Protein AF-A0A940RBU6-F1 (afdb_monomer_lite)

Sequence (187 aa):
ASYRAVERISTTPANQDFFRDSAKLVVIAISDEDECSNGKCSRDADKSVPQNLVNLVHDRFGNEKVFIFDSIIRATADKACTTAAVASIYEAMANLTGGVIGSVCATDYTSILSSIGTKTAALVKSINLNCQPVDIDGDGKVDFALTNDRGESISSGFSISGTTVSFASSLPEGSYTAQYGCSLLNP

Secondary structure (DSSP, 8-state):
-HHHHHHTTTT-HHHHHH--TTS-EEEEEE-SS-TTSSS--SSSGGGGSHHHHHHHHHHHH-TT--EEEEEEEB-TT--S--SS-B-HHHHHHHHHHT--EEETT-S--HHHHHHHHHHHHHGGGEEE-SS-B--SSSSSS--EEEEETTS-EE-SSEEEETTEEEESSPPPSS-EEEEEPBP----

Structure (mmCIF, N/CA/C/O backbone):
data_AF-A0A940RBU6-F1
#
_entry.id   AF-A0A940RBU6-F1
#
loop_
_atom_site.group_PDB
_atom_site.id
_atom_site.type_symbol
_atom_site.label_atom_id
_atom_site.label_alt_id
_atom_site.label_comp_id
_atom_site.label_asym_id
_atom_site.label_entity_id
_atom_site.label_seq_id
_atom_site.pdbx_PDB_ins_code
_atom_site.Cartn_x
_atom_site.Cartn_y
_atom_site.Cartn_z
_atom_site.occupancy
_atom_site.B_iso_or_equiv
_atom_site.auth_seq_id
_atom_site.auth_comp_id
_atom_site.auth_asym_id
_atom_site.auth_atom_id
_atom_site.pdbx_PDB_model_num
ATOM 1 N N . ALA A 1 1 ? 12.759 6.287 -2.011 1.00 80.88 1 ALA A N 1
ATOM 2 C CA . ALA A 1 1 ? 12.229 7.660 -2.145 1.00 80.88 1 ALA A CA 1
ATOM 3 C C . ALA A 1 1 ? 11.164 7.996 -1.090 1.00 80.88 1 ALA A C 1
ATOM 5 O O . ALA A 1 1 ? 11.387 8.916 -0.305 1.00 80.88 1 ALA A O 1
ATOM 6 N N . SER A 1 2 ? 10.045 7.264 -1.010 1.00 91.31 2 SER A N 1
ATOM 7 C CA . SER A 1 2 ? 8.895 7.606 -0.143 1.00 91.31 2 SER A CA 1
ATOM 8 C C . SER A 1 2 ? 9.237 7.712 1.346 1.00 91.31 2 SER A C 1
ATOM 10 O O . SER A 1 2 ? 8.847 8.681 1.993 1.00 91.31 2 SER A O 1
ATOM 12 N N . TYR A 1 3 ? 10.060 6.796 1.870 1.00 93.44 3 TYR A N 1
ATOM 13 C CA . TYR A 1 3 ? 10.561 6.868 3.249 1.00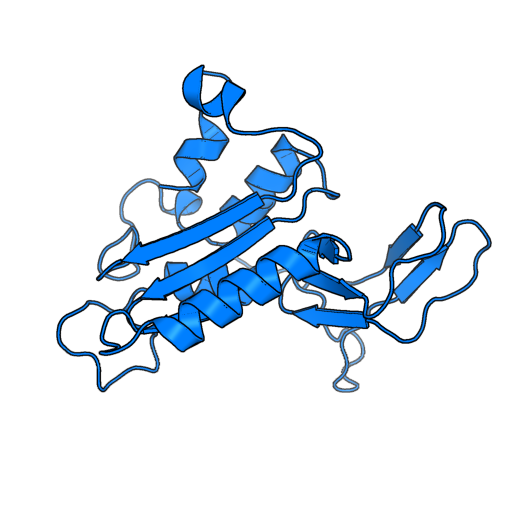 93.44 3 TYR A CA 1
ATOM 14 C C . TYR A 1 3 ? 11.247 8.202 3.545 1.00 93.44 3 TYR A C 1
ATOM 16 O O . TYR A 1 3 ? 10.945 8.867 4.530 1.00 93.44 3 TYR A O 1
ATOM 24 N N . ARG A 1 4 ? 12.145 8.641 2.656 1.00 91.62 4 ARG A N 1
ATOM 25 C CA . ARG A 1 4 ? 12.878 9.903 2.819 1.00 91.62 4 ARG A CA 1
ATOM 26 C C . ARG A 1 4 ? 11.959 11.118 2.732 1.00 91.62 4 ARG A C 1
ATOM 28 O O . ARG A 1 4 ? 12.22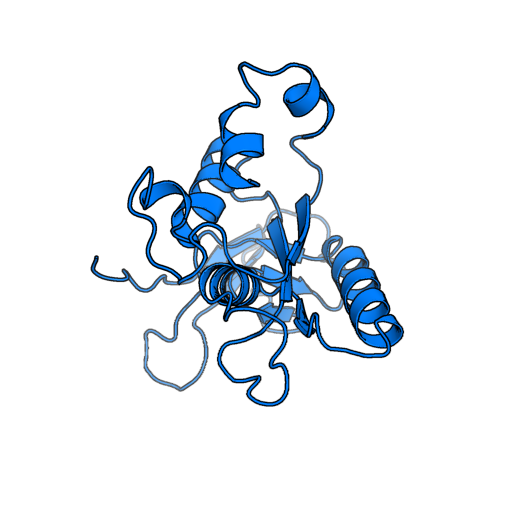7 12.110 3.403 1.00 91.62 4 ARG A O 1
ATOM 35 N N . ALA A 1 5 ? 10.899 11.053 1.927 1.00 92.75 5 ALA A N 1
ATOM 36 C CA . ALA A 1 5 ? 9.916 12.127 1.851 1.00 92.75 5 ALA A CA 1
ATOM 37 C C . ALA A 1 5 ? 9.200 12.318 3.200 1.00 92.75 5 ALA A C 1
ATOM 39 O O . ALA A 1 5 ? 9.136 13.443 3.695 1.00 92.75 5 ALA A O 1
ATOM 40 N N . VAL A 1 6 ? 8.757 11.223 3.829 1.00 93.94 6 VAL A N 1
ATOM 41 C CA . VAL A 1 6 ? 8.087 11.255 5.142 1.00 93.94 6 VAL A CA 1
ATOM 42 C C . VAL A 1 6 ? 9.063 11.599 6.276 1.00 93.94 6 VAL A C 1
ATOM 44 O O . VAL A 1 6 ? 8.768 12.444 7.117 1.00 93.94 6 VAL A O 1
ATOM 47 N N . GLU A 1 7 ? 10.266 11.022 6.270 1.00 94.38 7 GLU A N 1
ATOM 48 C CA . GLU A 1 7 ? 11.314 11.284 7.273 1.00 94.38 7 GLU A CA 1
ATOM 49 C C . GLU A 1 7 ? 11.667 12.778 7.356 1.00 94.38 7 GLU A C 1
ATOM 51 O O . GLU A 1 7 ? 11.912 13.320 8.432 1.00 94.38 7 GLU A O 1
ATOM 56 N N . ARG A 1 8 ? 11.690 13.465 6.210 1.00 93.94 8 ARG A N 1
ATOM 57 C CA . ARG A 1 8 ? 12.188 14.842 6.104 1.00 93.94 8 ARG A CA 1
ATOM 58 C C . ARG A 1 8 ? 11.115 15.914 6.255 1.00 93.94 8 ARG A C 1
ATOM 60 O O . ARG A 1 8 ? 11.415 17.083 6.036 1.00 93.94 8 ARG A O 1
ATOM 67 N N . ILE A 1 9 ? 9.895 15.567 6.661 1.00 91.75 9 ILE A N 1
ATOM 68 C CA . ILE A 1 9 ? 8.805 16.543 6.842 1.00 91.75 9 ILE A CA 1
ATOM 69 C C . ILE A 1 9 ? 9.203 17.673 7.798 1.00 91.75 9 ILE A C 1
ATOM 71 O O . ILE A 1 9 ? 8.900 18.829 7.537 1.00 91.75 9 ILE A O 1
ATOM 75 N N . SER A 1 10 ? 9.917 17.366 8.885 1.00 87.38 10 SER A N 1
ATOM 76 C CA . SER A 1 10 ? 10.343 18.371 9.871 1.00 87.38 10 SER A CA 1
ATOM 77 C C . SER A 1 10 ? 11.463 19.297 9.388 1.00 87.38 10 SER A C 1
ATOM 79 O O . SER A 1 10 ? 11.709 20.322 10.014 1.00 87.38 10 SER A O 1
ATOM 81 N N . THR A 1 11 ? 12.163 18.936 8.310 1.00 92.62 11 THR A N 1
ATOM 82 C CA . THR A 1 11 ? 13.360 19.650 7.832 1.00 92.62 11 THR A CA 1
ATOM 83 C C . THR A 1 11 ? 13.225 20.178 6.406 1.00 92.62 11 THR A C 1
ATOM 85 O O . THR A 1 11 ? 14.076 20.942 5.959 1.00 92.62 11 THR A O 1
ATOM 88 N N . THR A 1 12 ? 12.169 19.797 5.684 1.00 93.81 12 THR A N 1
ATOM 89 C CA . THR A 1 12 ? 11.918 20.188 4.292 1.00 93.81 12 THR A CA 1
ATOM 90 C C . THR A 1 12 ? 10.536 20.838 4.179 1.00 93.81 12 THR A C 1
ATOM 92 O O . THR A 1 12 ? 9.541 20.110 4.169 1.00 93.81 12 THR A O 1
ATOM 95 N N . PRO A 1 13 ? 10.448 22.176 4.037 1.00 91.94 13 PRO A N 1
ATOM 96 C CA . PRO A 1 13 ? 9.169 22.893 3.964 1.00 91.94 13 PRO A CA 1
ATOM 97 C C . PRO A 1 13 ? 8.215 22.354 2.889 1.00 91.94 13 PRO A C 1
ATOM 99 O O . PRO A 1 13 ? 7.044 22.131 3.158 1.00 91.94 13 PRO A O 1
ATOM 102 N N . ALA A 1 14 ? 8.730 22.008 1.703 1.00 91.19 14 ALA A N 1
ATOM 103 C CA . ALA A 1 14 ? 7.911 21.432 0.633 1.00 91.19 14 ALA A CA 1
ATOM 104 C C . ALA A 1 14 ? 7.234 20.104 1.028 1.00 91.19 14 ALA A C 1
ATOM 106 O O . ALA A 1 14 ? 6.118 19.827 0.596 1.00 91.19 14 ALA A O 1
ATOM 107 N N . ASN A 1 15 ? 7.883 19.288 1.867 1.00 91.69 15 ASN A N 1
ATOM 108 C CA . ASN A 1 15 ? 7.269 18.062 2.374 1.00 91.69 15 ASN A CA 1
ATOM 109 C C . ASN A 1 15 ? 6.215 18.407 3.432 1.00 91.69 15 ASN A C 1
ATOM 111 O O . ASN A 1 15 ? 5.131 17.836 3.414 1.00 91.69 15 ASN A O 1
ATOM 115 N N . GLN A 1 16 ? 6.505 19.360 4.322 1.00 88.69 16 GLN A N 1
ATOM 116 C CA . GLN A 1 16 ? 5.544 19.837 5.318 1.00 88.69 16 GLN A CA 1
ATOM 117 C C . GLN A 1 16 ? 4.234 20.317 4.687 1.00 88.69 16 GLN A C 1
ATOM 119 O O . GLN A 1 16 ? 3.168 19.940 5.162 1.00 88.69 16 GLN A O 1
ATOM 124 N N . ASP A 1 17 ? 4.315 21.070 3.594 1.00 89.81 17 ASP A N 1
ATOM 125 C CA . ASP A 1 17 ? 3.134 21.603 2.910 1.00 89.81 17 ASP A CA 1
ATOM 126 C C . ASP A 1 17 ? 2.357 20.525 2.132 1.00 89.81 17 ASP A C 1
ATOM 128 O O . ASP A 1 17 ? 1.153 20.655 1.902 1.00 89.81 17 ASP A O 1
ATOM 132 N N . PHE A 1 18 ? 3.029 19.440 1.733 1.00 91.81 18 PHE A N 1
ATOM 133 C CA . PHE A 1 18 ? 2.415 18.328 1.008 1.00 91.81 18 PHE A CA 1
ATOM 134 C C . PHE A 1 18 ? 1.621 17.391 1.929 1.00 91.81 18 PHE A C 1
ATOM 136 O O . PHE A 1 18 ? 0.497 16.993 1.608 1.00 91.81 18 PHE A O 1
ATOM 143 N N . PHE A 1 19 ? 2.192 17.012 3.076 1.00 92.81 19 PHE A N 1
ATOM 144 C CA . PHE A 1 19 ? 1.569 16.039 3.970 1.00 92.81 19 PHE A CA 1
ATOM 145 C C . PHE A 1 19 ? 0.612 16.710 4.962 1.00 92.81 19 PHE A C 1
ATOM 147 O O . PHE A 1 19 ? 1.016 17.490 5.815 1.00 92.81 19 PHE A O 1
ATOM 154 N N . ARG A 1 20 ? -0.669 16.337 4.902 1.00 89.81 20 ARG A N 1
ATOM 155 C CA . ARG A 1 20 ? -1.715 16.823 5.819 1.00 89.81 20 ARG A CA 1
ATOM 156 C C . ARG A 1 20 ? -2.135 15.729 6.780 1.00 89.81 20 ARG A C 1
ATOM 158 O O . ARG A 1 20 ? -2.501 14.671 6.286 1.00 89.81 20 ARG A O 1
ATOM 165 N N . ASP A 1 21 ? -2.194 15.978 8.085 1.00 86.19 21 ASP A N 1
ATOM 166 C CA . ASP A 1 21 ? -2.444 14.945 9.110 1.00 86.19 21 ASP A CA 1
ATOM 167 C C . ASP A 1 21 ? -3.700 14.099 8.849 1.00 86.19 21 ASP A C 1
ATOM 169 O O . ASP A 1 21 ? -3.606 12.877 8.761 1.00 86.19 21 ASP A O 1
ATOM 173 N N . SER A 1 22 ? -4.844 14.725 8.562 1.00 83.50 22 SER A N 1
ATOM 174 C CA . SER A 1 22 ? -6.127 14.029 8.357 1.00 83.50 22 SER A CA 1
ATOM 175 C C . SER A 1 22 ? -6.385 13.506 6.935 1.00 83.50 22 SER A C 1
ATOM 177 O O . SER A 1 22 ? -7.412 12.873 6.684 1.00 83.50 22 SER A O 1
ATOM 179 N N . ALA A 1 23 ? -5.483 13.747 5.976 1.00 90.69 23 ALA A N 1
ATOM 180 C CA . ALA A 1 23 ? -5.645 13.231 4.614 1.00 90.69 23 ALA A CA 1
ATOM 181 C C . ALA A 1 23 ? -5.355 11.724 4.543 1.00 90.69 23 ALA A C 1
ATOM 183 O O . ALA A 1 23 ? -4.583 11.202 5.340 1.00 90.69 23 ALA A O 1
ATOM 184 N N . LYS A 1 24 ? -5.897 11.015 3.555 1.00 92.56 24 LYS A N 1
ATOM 185 C CA . LYS A 1 24 ? -5.374 9.684 3.212 1.00 92.56 24 LYS A CA 1
ATOM 186 C C . LYS A 1 24 ? -4.149 9.857 2.304 1.00 92.56 24 LYS A C 1
ATOM 188 O O . LYS A 1 24 ? -4.121 10.789 1.501 1.00 92.56 24 LYS A O 1
ATOM 193 N N . LEU A 1 25 ? -3.130 9.016 2.464 1.00 94.62 25 LEU A N 1
ATOM 194 C CA . LEU A 1 25 ? -1.902 9.057 1.671 1.00 94.62 25 LEU A CA 1
ATOM 195 C C . LEU A 1 25 ? -1.891 7.888 0.685 1.00 94.62 25 LEU A C 1
ATOM 197 O O . LEU A 1 25 ? -1.940 6.731 1.090 1.00 94.62 25 LEU A O 1
ATOM 201 N N . VAL A 1 26 ? -1.782 8.205 -0.601 1.00 95.44 26 VAL A N 1
ATOM 202 C CA . VAL A 1 26 ? -1.569 7.219 -1.662 1.00 95.44 26 VAL A CA 1
ATOM 203 C C . VAL A 1 26 ? -0.243 7.527 -2.328 1.00 95.44 26 VAL A C 1
ATOM 205 O O . VAL A 1 26 ? 0.013 8.669 -2.714 1.00 95.44 26 VAL A O 1
ATOM 208 N N . VAL A 1 27 ? 0.605 6.514 -2.440 1.00 95.94 27 VAL A N 1
ATOM 209 C CA . VAL A 1 27 ? 1.860 6.576 -3.183 1.00 95.94 27 VAL A CA 1
ATOM 210 C C . VAL A 1 27 ? 1.742 5.641 -4.369 1.00 95.94 27 VAL A C 1
ATOM 212 O O . VAL A 1 27 ? 1.410 4.479 -4.190 1.00 95.94 27 VAL A O 1
ATOM 215 N N . ILE A 1 28 ? 2.051 6.140 -5.562 1.00 96.25 28 ILE A N 1
ATOM 216 C CA . ILE A 1 28 ? 2.144 5.329 -6.774 1.00 96.25 28 ILE A CA 1
ATOM 217 C C . ILE A 1 28 ? 3.613 5.316 -7.183 1.00 96.25 28 ILE A C 1
ATOM 219 O O . ILE A 1 28 ? 4.159 6.355 -7.557 1.00 96.25 28 ILE A O 1
ATOM 223 N N . ALA A 1 29 ? 4.258 4.157 -7.094 1.00 95.69 29 ALA A N 1
ATOM 224 C CA . ALA A 1 29 ? 5.609 3.966 -7.603 1.00 95.69 29 ALA A CA 1
ATOM 225 C C . ALA A 1 29 ? 5.550 3.376 -9.010 1.00 95.69 29 ALA A C 1
ATOM 227 O O . ALA A 1 29 ? 4.990 2.302 -9.210 1.00 95.69 29 ALA A O 1
ATOM 228 N N . ILE A 1 30 ? 6.148 4.064 -9.978 1.00 95.50 30 ILE A N 1
ATOM 229 C CA . ILE A 1 30 ? 6.337 3.559 -11.339 1.00 95.50 30 ILE A CA 1
ATOM 230 C C . ILE A 1 30 ? 7.838 3.439 -11.541 1.00 95.50 30 ILE A C 1
ATOM 232 O O . ILE A 1 30 ? 8.536 4.448 -11.448 1.00 95.50 30 ILE A O 1
ATOM 236 N N . SER A 1 31 ? 8.332 2.223 -11.746 1.00 94.69 31 SER A N 1
ATOM 237 C CA . SER A 1 31 ? 9.773 1.983 -11.790 1.00 94.69 31 SER A CA 1
ATOM 238 C C . SER A 1 31 ? 10.116 0.725 -12.577 1.00 94.69 31 SER A C 1
ATOM 240 O O . SER A 1 31 ? 9.389 -0.269 -12.538 1.00 94.69 31 SER A O 1
ATOM 242 N N . ASP A 1 32 ? 11.245 0.760 -13.271 1.00 93.00 32 ASP A N 1
ATOM 243 C CA . ASP A 1 32 ? 11.870 -0.386 -13.927 1.00 93.00 32 ASP A CA 1
ATOM 244 C C . ASP A 1 32 ? 12.809 -1.174 -12.993 1.00 93.00 32 ASP A C 1
ATOM 246 O O . ASP A 1 32 ? 13.330 -2.214 -13.390 1.00 93.00 32 ASP A O 1
ATOM 250 N N . GLU A 1 33 ? 12.977 -0.735 -11.743 1.00 91.50 33 GLU A N 1
ATOM 251 C CA . GLU A 1 33 ? 13.711 -1.432 -10.678 1.00 91.50 33 GLU A CA 1
ATOM 252 C C . GLU A 1 33 ? 13.184 -1.077 -9.268 1.00 91.50 33 GLU A C 1
ATOM 254 O O . GLU A 1 33 ? 12.318 -0.212 -9.125 1.00 91.50 33 GLU A O 1
ATOM 259 N N . ASP A 1 34 ? 13.653 -1.745 -8.205 1.00 88.12 34 ASP A N 1
ATOM 260 C CA . ASP A 1 34 ? 13.395 -1.292 -6.824 1.00 88.12 34 ASP A CA 1
ATOM 261 C C . ASP A 1 34 ? 14.468 -0.320 -6.306 1.00 88.12 34 ASP A C 1
ATOM 263 O O . ASP A 1 34 ? 15.473 -0.072 -6.964 1.00 88.12 34 ASP A O 1
ATOM 267 N N . GLU A 1 35 ? 14.279 0.212 -5.090 1.00 84.00 35 GLU A N 1
ATOM 268 C CA . GLU A 1 35 ? 15.226 1.127 -4.415 1.00 84.00 35 GLU A CA 1
ATOM 269 C C . GLU A 1 35 ? 16.656 0.576 -4.292 1.00 84.00 35 GLU A C 1
ATOM 271 O O . GLU A 1 35 ? 17.585 1.330 -3.999 1.00 84.00 35 GLU A O 1
ATOM 276 N N . CYS A 1 36 ? 16.834 -0.733 -4.474 1.00 84.38 36 CYS A N 1
ATOM 277 C CA . CYS A 1 36 ? 18.111 -1.410 -4.349 1.00 84.38 36 CYS A CA 1
ATOM 278 C C . CYS A 1 36 ? 18.613 -1.985 -5.683 1.00 84.38 36 CYS A C 1
ATOM 280 O O . CYS A 1 36 ? 19.621 -2.694 -5.671 1.00 84.38 36 CYS A O 1
ATOM 282 N N . SER A 1 37 ? 17.907 -1.765 -6.799 1.00 77.69 37 SER A N 1
ATOM 283 C CA . SER A 1 37 ? 18.105 -2.384 -8.124 1.00 77.69 37 SER A CA 1
ATOM 284 C C . SER A 1 37 ? 17.983 -3.918 -8.189 1.00 77.69 37 SER A C 1
ATOM 286 O O . SER A 1 37 ? 17.760 -4.495 -9.253 1.00 77.69 37 SER A O 1
ATOM 288 N N . ASN A 1 38 ? 18.177 -4.615 -7.071 1.00 69.62 38 ASN A N 1
ATOM 289 C CA . ASN A 1 38 ? 18.241 -6.071 -6.968 1.00 69.62 38 ASN A CA 1
ATOM 290 C C . ASN A 1 38 ? 17.612 -6.607 -5.666 1.00 69.62 38 ASN A C 1
ATOM 292 O O . ASN A 1 38 ? 17.900 -7.743 -5.271 1.00 69.62 38 ASN A O 1
ATOM 296 N N . GLY A 1 39 ? 16.837 -5.781 -4.956 1.00 71.81 39 GLY A N 1
ATOM 297 C CA . GLY A 1 39 ? 16.265 -6.113 -3.650 1.00 71.81 39 GLY A CA 1
ATOM 298 C C . GLY A 1 39 ? 17.263 -6.190 -2.485 1.00 71.81 39 GLY A C 1
ATOM 299 O O . GLY A 1 39 ? 16.880 -6.591 -1.388 1.00 71.81 39 GLY A O 1
ATOM 300 N N . LYS A 1 40 ? 18.543 -5.835 -2.680 1.00 77.62 40 LYS A N 1
ATOM 301 C CA . LYS A 1 40 ? 19.594 -5.866 -1.646 1.00 77.62 40 LYS A CA 1
ATOM 302 C C . LYS A 1 40 ? 20.214 -4.488 -1.442 1.00 77.62 40 LYS A C 1
ATOM 304 O O . LYS A 1 40 ? 21.243 -4.152 -2.028 1.00 77.62 40 LYS A O 1
ATOM 309 N N . CYS A 1 41 ? 19.618 -3.693 -0.562 1.00 80.94 41 CYS A N 1
ATOM 310 C CA . CYS A 1 41 ? 20.170 -2.387 -0.224 1.00 80.94 41 CYS A CA 1
ATOM 311 C C . CYS A 1 41 ? 21.407 -2.535 0.663 1.00 80.94 41 CYS A C 1
ATOM 313 O O . CYS A 1 41 ? 21.339 -3.063 1.769 1.00 80.94 41 CYS A O 1
ATOM 315 N N . SER A 1 42 ? 22.549 -2.041 0.184 1.00 77.81 42 SER A N 1
ATOM 316 C CA . SER A 1 42 ? 23.808 -2.010 0.942 1.00 77.81 42 SER A CA 1
ATOM 317 C C . SER A 1 42 ? 23.907 -0.814 1.893 1.00 77.81 42 SER A C 1
ATOM 319 O O . SER A 1 42 ? 24.711 -0.824 2.823 1.00 77.81 42 SER A O 1
ATOM 321 N N . ARG A 1 43 ? 23.086 0.217 1.678 1.00 77.62 43 ARG A N 1
ATOM 322 C CA . ARG A 1 43 ? 23.051 1.451 2.462 1.00 77.62 43 ARG A CA 1
ATOM 323 C C . ARG A 1 43 ? 21.621 1.743 2.890 1.00 77.62 43 ARG A C 1
ATOM 325 O O . ARG A 1 43 ? 20.720 1.634 2.066 1.00 77.62 43 ARG A O 1
ATOM 332 N N . ASP A 1 44 ? 21.442 2.142 4.152 1.00 80.88 44 ASP A N 1
ATOM 333 C CA . ASP A 1 44 ? 20.128 2.477 4.724 1.00 80.88 44 ASP A CA 1
ATOM 334 C C . ASP A 1 44 ? 19.079 1.372 4.453 1.00 80.88 44 ASP A C 1
ATOM 336 O O . ASP A 1 44 ? 17.949 1.644 4.040 1.00 80.88 44 ASP A O 1
ATOM 340 N N . ALA A 1 45 ? 19.488 0.105 4.611 1.00 83.62 45 ALA A N 1
ATOM 341 C CA . ALA A 1 45 ? 18.666 -1.063 4.290 1.00 83.62 45 ALA A CA 1
ATOM 342 C C . ALA A 1 45 ? 17.344 -1.074 5.071 1.00 83.62 45 ALA A C 1
ATOM 344 O O . ALA A 1 45 ? 16.312 -1.475 4.541 1.00 83.62 45 ALA A O 1
ATOM 345 N N . ASP A 1 46 ? 17.367 -0.541 6.293 1.00 87.06 46 ASP A N 1
ATOM 346 C CA . ASP A 1 46 ? 16.208 -0.304 7.147 1.00 87.06 46 ASP A CA 1
ATOM 347 C C . ASP A 1 46 ? 15.123 0.534 6.454 1.00 87.06 46 ASP A C 1
ATOM 349 O O . ASP A 1 46 ? 13.939 0.256 6.617 1.00 87.06 46 ASP A O 1
ATOM 353 N N . LYS A 1 47 ? 15.497 1.504 5.617 1.00 88.31 47 LYS A N 1
ATOM 354 C CA . LYS A 1 47 ? 14.551 2.398 4.917 1.00 88.31 47 LYS A CA 1
ATOM 355 C C . LYS A 1 47 ? 13.902 1.756 3.698 1.00 88.31 47 LYS A C 1
ATOM 357 O O . LYS A 1 47 ? 12.991 2.338 3.112 1.00 88.31 47 LYS A O 1
ATOM 362 N N . SER A 1 48 ? 14.392 0.579 3.322 1.00 86.94 48 SER A N 1
ATOM 363 C CA . SER A 1 48 ? 13.889 -0.230 2.212 1.00 86.94 48 SER A CA 1
ATOM 364 C C . SER A 1 48 ? 13.102 -1.447 2.705 1.00 86.94 48 SER A C 1
ATOM 366 O O . SER A 1 48 ? 12.606 -2.225 1.897 1.00 86.94 48 SER A O 1
ATOM 368 N N . VAL A 1 49 ? 12.952 -1.605 4.027 1.00 90.81 49 VAL A N 1
ATOM 369 C CA . VAL A 1 49 ? 12.059 -2.597 4.633 1.00 90.81 49 VAL A CA 1
ATOM 370 C C . VAL A 1 49 ? 10.625 -2.063 4.593 1.00 90.81 49 VAL A C 1
ATOM 372 O O . VAL A 1 49 ? 10.364 -1.007 5.176 1.00 90.81 49 VAL A O 1
ATOM 375 N N . PRO A 1 50 ? 9.672 -2.788 3.979 1.00 92.31 50 PRO A N 1
ATOM 376 C CA . PRO A 1 50 ? 8.316 -2.287 3.819 1.00 92.31 50 PRO A CA 1
ATOM 377 C C . PRO A 1 50 ? 7.611 -1.864 5.109 1.00 92.31 50 PRO A C 1
ATOM 379 O O . PRO A 1 50 ? 7.020 -0.786 5.190 1.00 92.31 50 PRO A O 1
ATOM 382 N N . GLN A 1 51 ? 7.743 -2.685 6.152 1.00 92.19 51 GLN A N 1
ATOM 383 C CA . GLN A 1 51 ? 7.132 -2.417 7.450 1.00 92.19 51 GLN A CA 1
ATOM 384 C C . GLN A 1 51 ? 7.658 -1.123 8.082 1.00 92.19 51 GLN A C 1
ATOM 386 O O . GLN A 1 51 ? 6.894 -0.395 8.706 1.00 92.19 51 GLN A O 1
ATOM 391 N N . ASN A 1 52 ? 8.933 -0.783 7.877 1.00 94.19 52 ASN A N 1
ATOM 392 C CA . ASN A 1 52 ? 9.508 0.430 8.455 1.00 94.19 52 ASN A CA 1
ATOM 393 C C . ASN A 1 52 ? 8.900 1.696 7.845 1.00 94.19 52 ASN A C 1
ATOM 395 O O . ASN A 1 52 ? 8.767 2.698 8.543 1.00 94.19 52 ASN A O 1
ATOM 399 N N . LEU A 1 53 ? 8.485 1.663 6.573 1.00 94.06 53 LEU A N 1
ATOM 400 C CA . LEU A 1 53 ? 7.754 2.780 5.975 1.00 94.06 53 LEU A CA 1
ATOM 401 C C . LEU A 1 53 ? 6.345 2.916 6.563 1.00 94.06 53 LEU A C 1
ATOM 403 O O . LEU A 1 53 ? 5.925 4.032 6.859 1.00 94.06 53 LEU A O 1
ATOM 407 N N . VAL A 1 54 ? 5.630 1.803 6.750 1.00 93.75 54 VAL A N 1
ATOM 408 C CA . VAL A 1 54 ? 4.302 1.808 7.389 1.00 93.75 54 VAL A CA 1
ATOM 409 C C . VAL A 1 54 ? 4.400 2.362 8.812 1.00 93.75 54 VAL A C 1
ATOM 411 O O . VAL A 1 54 ? 3.704 3.323 9.135 1.00 93.75 54 VAL A O 1
ATOM 414 N N . ASN A 1 55 ? 5.347 1.852 9.605 1.00 93.62 55 ASN A N 1
ATOM 415 C CA . ASN A 1 55 ? 5.605 2.326 10.965 1.00 93.62 55 ASN A CA 1
ATOM 416 C C . ASN A 1 55 ? 5.932 3.823 10.984 1.00 93.62 55 ASN A C 1
ATOM 418 O O . ASN A 1 55 ? 5.325 4.566 11.742 1.00 93.62 55 ASN A O 1
ATOM 422 N N . LEU A 1 56 ? 6.822 4.293 10.100 1.00 94.81 56 LEU A N 1
ATOM 423 C CA . LEU A 1 56 ? 7.172 5.713 10.015 1.00 94.81 56 LEU A CA 1
ATOM 424 C C . LEU A 1 56 ? 5.949 6.598 9.726 1.00 94.81 56 LEU A C 1
ATOM 426 O O . LEU A 1 56 ? 5.840 7.701 10.262 1.00 94.81 56 LEU A O 1
ATOM 430 N N . VAL A 1 57 ? 5.035 6.146 8.864 1.00 94.31 57 VAL A N 1
ATOM 431 C CA . VAL A 1 57 ? 3.797 6.876 8.563 1.00 94.31 57 VAL A CA 1
ATOM 432 C C . VAL A 1 57 ? 2.883 6.923 9.790 1.00 94.31 57 VAL A C 1
ATOM 434 O O . VAL A 1 57 ? 2.361 7.993 10.103 1.00 94.31 57 VAL A O 1
ATOM 437 N N . HIS A 1 58 ? 2.719 5.816 10.516 1.00 91.50 58 HIS A N 1
ATOM 438 C CA . HIS A 1 58 ? 1.913 5.786 11.743 1.00 91.50 58 HIS A CA 1
ATOM 439 C C . HIS A 1 58 ? 2.530 6.609 12.872 1.00 91.50 58 HIS A C 1
ATOM 441 O O . HIS A 1 58 ? 1.830 7.413 13.480 1.00 91.50 58 HIS A O 1
ATOM 447 N N . ASP A 1 59 ? 3.839 6.509 13.089 1.00 92.69 59 ASP A N 1
ATOM 448 C CA . ASP A 1 59 ? 4.565 7.318 14.073 1.00 92.69 59 ASP A CA 1
ATOM 449 C C . ASP A 1 59 ? 4.416 8.815 13.780 1.00 92.69 59 ASP A C 1
ATOM 451 O O . ASP A 1 59 ? 4.358 9.644 14.690 1.00 92.69 59 ASP A O 1
ATOM 455 N N . ARG A 1 60 ? 4.346 9.179 12.493 1.00 92.12 60 ARG A N 1
ATOM 456 C CA . ARG A 1 60 ? 4.254 10.575 12.069 1.00 92.12 60 ARG A CA 1
ATOM 457 C C . ARG A 1 60 ? 2.840 11.142 12.130 1.00 92.12 60 ARG A C 1
ATOM 459 O O . ARG A 1 60 ? 2.692 12.312 12.475 1.00 92.12 60 ARG A O 1
ATOM 466 N N . PHE A 1 61 ? 1.837 10.365 11.734 1.00 92.19 61 PHE A N 1
ATOM 467 C CA . PHE A 1 61 ? 0.478 10.865 11.490 1.00 92.19 61 PHE A CA 1
ATOM 468 C C . PHE A 1 61 ? -0.600 10.194 12.350 1.00 92.19 61 PHE A C 1
ATOM 470 O O . PHE A 1 61 ? -1.776 10.527 12.220 1.00 92.19 61 PHE A O 1
ATOM 477 N N . GLY A 1 62 ? -0.218 9.257 13.215 1.00 90.06 62 GLY A N 1
ATOM 478 C CA . GLY A 1 62 ? -1.122 8.413 13.986 1.00 90.06 62 GLY A CA 1
ATOM 479 C C . GLY A 1 62 ? -1.619 7.187 13.212 1.00 90.06 62 GLY A C 1
ATOM 480 O O . GLY A 1 62 ? -1.580 7.123 11.981 1.00 90.06 62 GLY A O 1
ATOM 481 N N . ASN A 1 63 ? -2.146 6.214 13.958 1.00 84.25 63 ASN A N 1
ATOM 482 C CA . ASN A 1 63 ? -2.617 4.923 13.431 1.00 84.25 63 ASN A CA 1
ATOM 483 C C . ASN A 1 63 ? -3.850 5.049 12.512 1.00 84.25 63 ASN A C 1
ATOM 485 O O . ASN A 1 63 ? -4.155 4.152 11.735 1.00 84.25 63 ASN A O 1
ATOM 489 N N . GLU A 1 64 ? -4.567 6.173 12.568 1.00 83.44 64 GLU A N 1
ATOM 490 C CA . GLU A 1 64 ? -5.761 6.425 11.746 1.00 83.44 64 GLU A CA 1
ATOM 491 C C . GLU A 1 64 ? -5.423 6.851 10.304 1.00 83.44 64 GLU A C 1
ATOM 493 O O . GLU A 1 64 ? -6.297 6.926 9.422 1.00 83.44 64 GLU A O 1
ATOM 498 N N . LYS A 1 65 ? -4.140 7.139 10.045 1.00 91.19 65 LYS A N 1
ATOM 499 C CA . LYS A 1 65 ? -3.640 7.522 8.732 1.00 91.19 65 LYS A CA 1
ATOM 500 C C . LYS A 1 65 ? -3.750 6.348 7.764 1.00 91.19 65 LYS A C 1
ATOM 502 O O . LYS A 1 65 ? -2.991 5.389 7.840 1.00 91.19 65 LYS A O 1
ATOM 507 N N . VAL A 1 66 ? -4.663 6.443 6.796 1.00 92.88 66 VAL A N 1
ATOM 508 C CA . VAL A 1 66 ? -4.717 5.455 5.707 1.00 92.88 66 VAL A CA 1
ATOM 509 C C . VAL A 1 66 ? -3.573 5.705 4.751 1.00 92.88 66 VAL A C 1
ATOM 511 O O . VAL A 1 66 ? -3.456 6.804 4.204 1.00 92.88 66 VAL A O 1
ATOM 514 N N . PHE A 1 67 ? -2.760 4.670 4.568 1.00 95.06 67 PHE A N 1
ATOM 515 C CA . PHE A 1 67 ? -1.612 4.666 3.686 1.00 95.06 67 PHE A CA 1
ATOM 516 C C . PHE A 1 67 ? -1.687 3.484 2.727 1.00 95.06 67 PHE A C 1
ATOM 518 O O . PHE A 1 67 ? -1.717 2.333 3.158 1.00 95.06 67 PHE A O 1
ATOM 525 N N . ILE A 1 68 ? -1.711 3.794 1.432 1.00 95.81 68 ILE A N 1
ATOM 526 C CA . ILE A 1 68 ? -1.667 2.822 0.340 1.00 95.81 68 ILE A CA 1
ATOM 527 C C . ILE A 1 68 ? -0.432 3.074 -0.508 1.00 95.81 68 ILE A C 1
ATOM 529 O O . ILE A 1 68 ? -0.097 4.222 -0.817 1.00 95.81 68 ILE A O 1
ATOM 533 N N . PHE A 1 69 ? 0.211 1.987 -0.911 1.00 97.25 69 PHE A N 1
ATOM 534 C CA . PHE A 1 69 ? 1.301 1.996 -1.864 1.00 97.25 69 PHE A CA 1
ATOM 535 C C . PHE A 1 69 ? 0.906 1.170 -3.089 1.00 97.25 69 PHE A C 1
ATOM 537 O O . PHE A 1 69 ? 0.868 -0.052 -3.034 1.00 97.25 69 PHE A O 1
ATOM 544 N N . ASP A 1 70 ? 0.616 1.824 -4.202 1.00 97.69 70 ASP A N 1
ATOM 545 C CA . ASP A 1 70 ? 0.450 1.173 -5.496 1.00 97.69 70 ASP A CA 1
ATOM 546 C C . ASP A 1 70 ? 1.808 1.085 -6.206 1.00 97.69 70 ASP A C 1
ATOM 548 O O . ASP A 1 70 ? 2.652 1.978 -6.086 1.00 97.69 70 ASP A O 1
ATOM 552 N N . SER A 1 71 ? 2.030 0.018 -6.969 1.00 97.19 71 SER A N 1
ATOM 553 C CA . SER A 1 71 ? 3.257 -0.178 -7.737 1.00 97.19 71 SER A CA 1
ATOM 554 C C . SER A 1 71 ? 2.963 -0.568 -9.183 1.00 97.19 71 SER A C 1
ATOM 556 O O . SER A 1 71 ? 2.088 -1.375 -9.472 1.00 97.19 71 SER A O 1
ATOM 558 N N . ILE A 1 72 ? 3.703 0.025 -10.115 1.00 97.44 72 ILE A N 1
ATOM 559 C CA . ILE A 1 72 ? 3.751 -0.333 -11.530 1.00 97.44 72 ILE A CA 1
ATOM 560 C C . ILE A 1 72 ? 5.206 -0.674 -11.825 1.00 97.44 72 ILE A C 1
ATOM 562 O O . ILE A 1 72 ? 6.049 0.208 -11.985 1.00 97.44 72 ILE A O 1
ATOM 566 N N . ILE A 1 73 ? 5.502 -1.966 -11.799 1.00 96.31 73 ILE A N 1
ATOM 567 C CA . ILE A 1 73 ? 6.859 -2.507 -11.715 1.00 96.31 73 ILE A CA 1
ATOM 568 C C . ILE A 1 73 ? 6.960 -3.813 -12.497 1.00 96.31 73 ILE A C 1
ATOM 570 O O . ILE A 1 73 ? 5.967 -4.321 -13.006 1.00 96.31 73 ILE A O 1
ATOM 574 N N . ARG A 1 74 ? 8.136 -4.435 -12.539 1.00 96.44 74 ARG A N 1
ATOM 575 C CA . ARG A 1 74 ? 8.213 -5.873 -12.807 1.00 96.44 74 ARG A CA 1
ATOM 576 C C . ARG A 1 74 ? 8.078 -6.657 -11.501 1.00 96.44 74 ARG A C 1
ATOM 578 O O . ARG A 1 74 ? 9.016 -6.714 -10.704 1.00 96.44 74 ARG A O 1
ATOM 585 N N . ALA A 1 75 ? 6.922 -7.288 -11.309 1.00 95.94 75 ALA A N 1
ATOM 586 C CA . ALA A 1 75 ? 6.679 -8.195 -10.189 1.00 95.94 75 ALA A CA 1
ATOM 587 C C . ALA A 1 75 ? 7.526 -9.478 -10.294 1.00 95.94 75 ALA A C 1
ATOM 589 O O . ALA A 1 75 ? 7.921 -9.901 -11.384 1.00 95.94 75 ALA A O 1
ATOM 590 N N . THR A 1 76 ? 7.755 -10.156 -9.170 1.00 94.25 76 THR A N 1
ATOM 591 C CA . THR A 1 76 ? 8.587 -11.372 -9.086 1.00 94.25 76 THR A CA 1
ATOM 592 C C . THR A 1 76 ? 8.075 -12.500 -9.990 1.00 94.25 76 THR A C 1
ATOM 594 O O . THR A 1 76 ? 8.864 -13.251 -10.588 1.00 94.25 76 THR A O 1
ATOM 597 N N . ALA A 1 77 ? 6.750 -12.605 -10.120 1.00 95.00 77 ALA A N 1
ATOM 598 C CA . ALA A 1 77 ? 6.074 -13.582 -10.969 1.00 95.00 77 ALA A CA 1
ATOM 599 C C . ALA A 1 77 ? 6.047 -13.196 -12.463 1.00 95.00 77 ALA A C 1
ATOM 601 O O . ALA A 1 77 ? 5.840 -14.071 -13.305 1.00 95.00 77 ALA A O 1
ATOM 602 N N . ASP A 1 78 ? 6.300 -11.930 -12.819 1.00 94.81 78 ASP A N 1
ATOM 603 C CA . ASP A 1 78 ? 6.250 -11.451 -14.204 1.00 94.81 78 ASP A CA 1
ATOM 604 C C . ASP A 1 78 ? 7.535 -11.821 -14.965 1.00 94.81 78 ASP A C 1
ATOM 606 O O . ASP A 1 78 ? 8.538 -11.096 -15.006 1.00 94.81 78 ASP A O 1
ATOM 610 N N . LYS A 1 79 ? 7.515 -13.019 -15.555 1.00 94.62 79 LYS A N 1
ATOM 611 C CA . LYS A 1 79 ? 8.605 -13.522 -16.402 1.00 94.62 79 LYS A CA 1
ATOM 612 C C . LYS A 1 79 ? 8.555 -12.980 -17.831 1.00 94.62 79 LYS A C 1
ATOM 614 O O . LYS A 1 79 ? 9.563 -13.084 -18.524 1.00 94.62 79 LYS A O 1
ATOM 619 N N . ALA A 1 80 ? 7.421 -12.428 -18.264 1.00 95.19 80 ALA A N 1
ATOM 620 C CA . ALA A 1 80 ? 7.253 -11.895 -19.614 1.00 95.19 80 ALA A CA 1
ATOM 621 C C . ALA A 1 80 ? 7.933 -10.526 -19.770 1.00 95.19 80 ALA A C 1
ATOM 623 O O . ALA A 1 80 ? 8.448 -10.207 -20.840 1.00 95.19 80 ALA A O 1
ATOM 624 N N . CYS A 1 81 ? 7.984 -9.743 -18.694 1.00 94.88 81 CYS A N 1
ATOM 625 C CA . CYS A 1 81 ? 8.695 -8.474 -18.651 1.00 94.88 81 CYS A CA 1
ATOM 626 C C . CYS A 1 81 ? 10.218 -8.686 -18.590 1.00 94.88 81 CYS A C 1
ATOM 628 O O . CYS A 1 81 ? 10.765 -9.108 -17.571 1.00 94.88 81 CYS A O 1
ATOM 630 N N . THR A 1 82 ? 10.920 -8.406 -19.690 1.00 94.56 82 THR A N 1
ATOM 631 C CA . THR A 1 82 ? 12.380 -8.606 -19.811 1.00 94.56 82 THR A CA 1
ATOM 632 C C . THR A 1 82 ? 13.185 -7.309 -19.803 1.00 94.56 82 THR A C 1
ATOM 634 O O . THR A 1 82 ? 14.404 -7.358 -19.666 1.00 94.56 82 THR A O 1
ATOM 637 N N . THR A 1 83 ? 12.524 -6.158 -19.924 1.00 94.25 83 THR A N 1
ATOM 638 C CA . THR A 1 83 ? 13.164 -4.837 -20.030 1.00 94.25 83 THR A CA 1
ATOM 639 C C . THR A 1 83 ? 13.386 -4.146 -18.687 1.00 94.25 83 THR A C 1
ATOM 641 O O . THR A 1 83 ? 13.996 -3.086 -18.660 1.00 94.25 83 THR A O 1
ATOM 644 N N . ALA A 1 84 ? 12.899 -4.728 -17.591 1.00 94.19 84 ALA A N 1
ATOM 645 C CA . ALA A 1 84 ? 12.983 -4.179 -16.239 1.00 94.19 84 ALA A CA 1
ATOM 646 C C . ALA A 1 84 ? 13.570 -5.209 -15.260 1.00 94.19 84 ALA A C 1
ATOM 648 O O . ALA A 1 84 ? 13.467 -6.425 -15.472 1.00 94.19 84 ALA A O 1
ATOM 649 N N . ALA A 1 85 ? 14.171 -4.741 -14.171 1.00 93.94 85 ALA A N 1
ATOM 650 C CA . ALA A 1 85 ? 14.598 -5.566 -13.048 1.00 93.94 85 ALA A CA 1
ATOM 651 C C . ALA A 1 85 ? 13.408 -5.903 -12.137 1.00 93.94 85 ALA A C 1
ATOM 653 O O . ALA A 1 85 ? 12.432 -5.163 -12.059 1.00 93.94 85 ALA A O 1
ATOM 654 N N . VAL A 1 86 ? 13.472 -7.049 -11.454 1.00 93.94 86 VAL A N 1
ATOM 655 C CA . VAL A 1 86 ? 12.437 -7.420 -10.476 1.00 93.94 86 VAL A CA 1
ATOM 656 C C . VAL A 1 86 ? 12.489 -6.439 -9.308 1.00 93.94 86 VAL A C 1
ATOM 658 O O . VAL A 1 86 ? 13.542 -6.293 -8.694 1.00 93.94 86 VAL A O 1
ATOM 661 N N . ALA A 1 87 ? 11.354 -5.817 -8.985 1.00 94.44 87 ALA A N 1
ATOM 662 C CA . ALA A 1 87 ? 11.252 -4.819 -7.922 1.00 94.44 87 ALA A CA 1
ATOM 663 C C . ALA A 1 87 ? 10.510 -5.382 -6.695 1.00 94.44 87 ALA A C 1
ATOM 665 O O . ALA A 1 87 ? 9.386 -4.980 -6.375 1.00 94.44 87 ALA A O 1
ATOM 666 N N . SER A 1 88 ? 11.124 -6.349 -6.011 1.00 93.31 88 SER A N 1
ATOM 667 C CA . SER A 1 88 ? 10.463 -7.129 -4.951 1.00 93.31 88 SER A CA 1
ATOM 668 C C . SER A 1 88 ? 10.068 -6.285 -3.737 1.00 93.31 88 SER A C 1
ATOM 670 O O . SER A 1 88 ? 9.085 -6.590 -3.064 1.00 93.31 88 SER A O 1
ATOM 672 N N . ILE A 1 89 ? 10.784 -5.191 -3.470 1.00 94.19 89 ILE A N 1
ATOM 673 C CA . ILE A 1 89 ? 10.481 -4.293 -2.349 1.00 94.19 89 ILE A CA 1
ATOM 674 C C . ILE A 1 89 ? 9.186 -3.516 -2.595 1.00 94.19 89 ILE A C 1
ATOM 676 O O . ILE A 1 89 ? 8.346 -3.423 -1.701 1.00 94.19 89 ILE A O 1
ATOM 680 N N . TYR A 1 90 ? 8.984 -2.987 -3.804 1.00 95.69 90 TYR A N 1
ATOM 681 C CA . TYR A 1 90 ? 7.743 -2.291 -4.158 1.00 95.69 90 TYR A CA 1
ATOM 682 C C . TYR A 1 90 ? 6.559 -3.253 -4.290 1.00 95.69 90 TYR A C 1
ATOM 684 O O . TYR A 1 90 ? 5.436 -2.891 -3.938 1.00 95.69 90 TYR A O 1
ATOM 692 N N . GLU A 1 91 ? 6.806 -4.487 -4.735 1.00 95.94 91 GLU A N 1
ATOM 693 C CA . GLU A 1 91 ? 5.815 -5.565 -4.692 1.00 95.94 91 GLU A CA 1
ATOM 694 C C . GLU A 1 91 ? 5.385 -5.859 -3.245 1.00 95.94 91 GLU A C 1
ATOM 696 O O . GLU A 1 91 ? 4.193 -5.878 -2.938 1.00 95.94 91 GLU A O 1
ATOM 701 N N . ALA A 1 92 ? 6.348 -6.019 -2.332 1.00 94.94 92 ALA A N 1
ATOM 702 C CA . ALA A 1 92 ? 6.082 -6.257 -0.918 1.00 94.94 92 ALA A CA 1
ATOM 703 C C . ALA A 1 92 ? 5.366 -5.072 -0.249 1.00 94.94 92 ALA A C 1
ATOM 705 O O . ALA A 1 92 ? 4.429 -5.288 0.514 1.00 94.94 92 ALA A O 1
ATOM 706 N N . MET A 1 93 ? 5.742 -3.829 -0.572 1.00 95.69 93 MET A N 1
ATOM 707 C CA . MET A 1 93 ? 5.033 -2.622 -0.120 1.00 95.69 93 MET A CA 1
ATOM 708 C C . MET A 1 93 ? 3.567 -2.607 -0.559 1.00 95.69 93 MET A C 1
ATOM 710 O O . MET A 1 93 ? 2.682 -2.301 0.247 1.00 95.69 93 MET A O 1
ATOM 714 N N . ALA A 1 94 ? 3.303 -2.927 -1.828 1.00 96.75 94 ALA A N 1
ATOM 715 C CA . ALA A 1 94 ? 1.948 -2.929 -2.358 1.00 96.75 94 ALA A CA 1
ATOM 716 C C . ALA A 1 94 ? 1.094 -4.029 -1.727 1.00 96.75 94 ALA A C 1
ATOM 718 O O . ALA A 1 94 ? -0.022 -3.759 -1.291 1.00 96.75 94 ALA A O 1
ATOM 719 N N . ASN A 1 95 ? 1.640 -5.234 -1.564 1.00 96.00 95 ASN A N 1
ATOM 720 C CA . ASN A 1 95 ? 0.950 -6.312 -0.856 1.00 96.00 95 ASN A CA 1
ATOM 721 C C . ASN A 1 95 ? 0.680 -5.960 0.614 1.00 96.00 95 ASN A C 1
ATOM 723 O O . ASN A 1 95 ? -0.444 -6.131 1.086 1.00 96.00 95 ASN A O 1
ATOM 727 N N . LEU A 1 96 ? 1.679 -5.413 1.318 1.00 95.19 96 LEU A N 1
ATOM 728 C CA . LEU A 1 96 ? 1.562 -5.038 2.728 1.00 95.19 96 LEU A CA 1
ATOM 729 C C . LEU A 1 96 ? 0.472 -3.990 2.952 1.00 95.19 96 LEU A C 1
ATOM 731 O O . LEU A 1 96 ? -0.267 -4.081 3.922 1.00 95.19 96 LEU A O 1
ATOM 735 N N . THR A 1 97 ? 0.349 -3.006 2.064 1.00 95.12 97 THR A N 1
ATOM 736 C CA . THR A 1 97 ? -0.639 -1.924 2.211 1.00 95.12 97 THR A CA 1
ATOM 737 C C . THR A 1 97 ? -1.978 -2.219 1.530 1.00 95.12 97 THR A C 1
ATOM 739 O O . THR A 1 97 ? -2.947 -1.490 1.733 1.00 95.12 97 THR A O 1
ATOM 742 N N . GLY A 1 98 ? -2.064 -3.295 0.742 1.00 93.69 98 GLY A N 1
ATOM 743 C CA . GLY A 1 98 ? -3.245 -3.629 -0.053 1.00 93.69 98 GLY A CA 1
ATOM 744 C C . GLY A 1 98 ? -3.401 -2.793 -1.329 1.00 93.69 98 GLY A C 1
ATOM 745 O O . GLY A 1 98 ? -4.520 -2.639 -1.828 1.00 93.69 98 GLY A O 1
ATOM 746 N N . GLY A 1 99 ? -2.307 -2.250 -1.862 1.00 95.62 99 GLY A N 1
ATOM 747 C CA . GLY A 1 99 ? -2.263 -1.513 -3.124 1.00 95.62 99 GLY A CA 1
ATOM 748 C C . GLY A 1 99 ? -2.479 -2.378 -4.370 1.00 95.62 99 GLY A C 1
ATOM 749 O O . GLY A 1 99 ? -2.813 -3.563 -4.308 1.00 95.62 99 GLY A O 1
ATOM 750 N N . VAL A 1 100 ? -2.392 -1.753 -5.538 1.00 96.44 100 VAL A N 1
ATOM 751 C CA . VAL A 1 100 ? -2.400 -2.393 -6.859 1.00 96.44 100 VAL A CA 1
ATOM 752 C C . VAL A 1 100 ? -0.964 -2.699 -7.275 1.00 96.44 100 VAL A C 1
ATOM 754 O O . VAL A 1 100 ? -0.084 -1.865 -7.089 1.00 96.44 100 VAL A O 1
ATOM 757 N N . ILE A 1 101 ? -0.744 -3.866 -7.884 1.00 97.19 101 ILE A N 1
ATOM 758 C CA . ILE A 1 101 ? 0.506 -4.207 -8.571 1.00 97.19 101 ILE A CA 1
ATOM 759 C C . ILE A 1 101 ? 0.205 -4.293 -10.070 1.00 97.19 101 ILE A C 1
ATOM 761 O O . ILE A 1 101 ? -0.539 -5.165 -10.516 1.00 97.19 101 ILE A O 1
ATOM 765 N N . GLY A 1 102 ? 0.755 -3.362 -10.841 1.00 96.69 102 GLY A N 1
ATOM 766 C CA . GLY A 1 102 ? 0.726 -3.330 -12.299 1.00 96.69 102 GLY A CA 1
ATOM 767 C C . GLY A 1 102 ? 2.085 -3.689 -12.900 1.00 96.69 102 GLY A C 1
ATOM 768 O O . GLY A 1 102 ? 3.110 -3.588 -12.227 1.00 96.69 102 GLY A O 1
ATOM 769 N N . SER A 1 103 ? 2.098 -4.078 -14.179 1.00 96.44 103 SER A N 1
ATOM 770 C CA . SER A 1 103 ? 3.343 -4.348 -14.910 1.00 96.44 103 SER A CA 1
ATOM 771 C C . SER A 1 103 ? 3.846 -3.094 -15.623 1.00 96.44 103 SER A C 1
ATOM 773 O O . SER A 1 103 ? 3.106 -2.497 -16.402 1.00 96.44 103 SER A O 1
ATOM 775 N N . VAL A 1 104 ? 5.114 -2.726 -15.419 1.00 96.56 104 VAL A N 1
ATOM 776 C CA . VAL A 1 104 ? 5.798 -1.658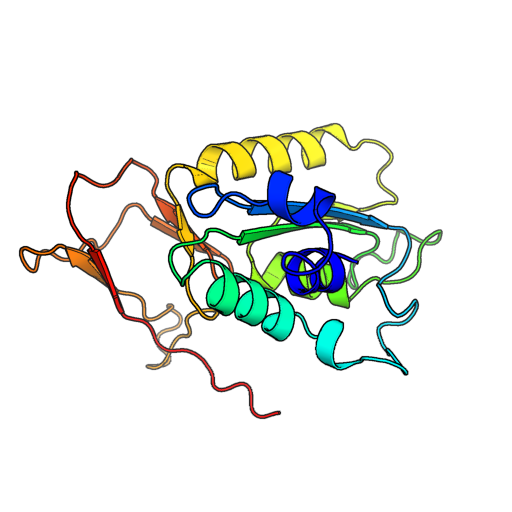 -16.187 1.00 96.56 104 VAL A CA 1
ATOM 777 C C . VAL A 1 104 ? 6.059 -2.051 -17.650 1.00 96.56 104 VAL A C 1
ATOM 779 O O . VAL A 1 104 ? 6.368 -1.220 -18.499 1.00 96.56 104 VAL A O 1
ATOM 782 N N . CYS A 1 105 ? 5.923 -3.337 -17.970 1.00 96.06 105 CYS A N 1
ATOM 783 C CA . CYS A 1 105 ? 5.993 -3.832 -19.340 1.00 96.06 105 CYS A CA 1
ATOM 784 C C . CYS A 1 105 ? 4.617 -3.893 -20.021 1.00 96.06 105 CYS A C 1
ATOM 786 O O . CYS A 1 105 ? 4.521 -4.368 -21.154 1.00 96.06 105 CYS A O 1
ATOM 788 N N . ALA A 1 106 ? 3.545 -3.453 -19.353 1.00 95.31 106 ALA A N 1
ATOM 789 C CA . ALA A 1 106 ? 2.227 -3.405 -19.966 1.00 95.31 106 ALA A CA 1
ATOM 790 C C . ALA A 1 106 ? 2.227 -2.435 -21.157 1.00 95.31 106 ALA A C 1
ATOM 792 O O . ALA A 1 106 ? 2.742 -1.320 -21.082 1.00 95.31 106 ALA A O 1
ATOM 793 N N . THR A 1 107 ? 1.613 -2.853 -22.262 1.00 93.19 107 THR A N 1
ATOM 794 C CA . THR A 1 107 ? 1.410 -1.991 -23.435 1.00 93.19 107 THR A CA 1
ATOM 795 C C . THR A 1 107 ? 0.253 -1.010 -23.245 1.00 93.19 107 THR A C 1
ATOM 797 O O . THR A 1 107 ? 0.166 -0.024 -23.972 1.00 93.19 107 THR A O 1
ATOM 800 N N . ASP A 1 108 ? -0.621 -1.270 -22.268 1.00 92.56 108 ASP A N 1
ATOM 801 C CA . ASP A 1 108 ? -1.753 -0.428 -21.894 1.00 92.56 108 ASP A CA 1
ATOM 802 C C . ASP A 1 108 ? -1.891 -0.358 -20.364 1.00 92.56 108 ASP A C 1
ATOM 804 O O . ASP A 1 108 ? -2.037 -1.375 -19.684 1.00 92.56 108 ASP A O 1
ATOM 808 N N . TYR A 1 109 ? -1.866 0.864 -19.834 1.00 93.00 109 TYR A N 1
ATOM 809 C CA . TYR A 1 109 ? -1.998 1.158 -18.407 1.00 93.00 109 TYR A CA 1
ATOM 810 C C . TYR A 1 109 ? -3.430 1.493 -17.982 1.00 93.00 109 TYR A C 1
ATOM 812 O O . TYR A 1 109 ? -3.672 1.710 -16.797 1.00 93.00 109 TYR A O 1
ATOM 820 N N . THR A 1 110 ? -4.393 1.541 -18.905 1.00 94.19 110 THR A N 1
ATOM 821 C CA . THR A 1 110 ? -5.759 2.023 -18.641 1.00 94.19 110 THR A CA 1
ATOM 822 C C . THR A 1 110 ? -6.435 1.255 -17.507 1.00 94.19 110 THR A C 1
ATOM 824 O O . THR A 1 110 ? -6.976 1.861 -16.583 1.00 94.19 110 THR A O 1
ATOM 827 N N . SER A 1 111 ? -6.370 -0.078 -17.525 1.00 93.00 111 SER A N 1
ATOM 828 C CA . SER A 1 111 ? -6.966 -0.919 -16.477 1.00 93.00 111 SER A CA 1
ATOM 829 C C . SER A 1 111 ? -6.267 -0.751 -15.123 1.00 93.00 111 SER A C 1
ATOM 831 O O . SER A 1 111 ? -6.934 -0.702 -14.086 1.00 93.00 111 SER A O 1
ATOM 833 N N . ILE A 1 112 ? -4.938 -0.605 -15.127 1.00 94.44 112 ILE A N 1
ATOM 834 C CA . ILE A 1 112 ? -4.117 -0.403 -13.926 1.00 94.44 112 ILE A CA 1
ATOM 835 C C . ILE A 1 112 ? -4.451 0.952 -13.295 1.00 94.44 112 ILE A C 1
ATOM 837 O O . ILE A 1 112 ? -4.795 1.018 -12.117 1.00 94.44 112 ILE A O 1
ATOM 841 N N . LEU A 1 113 ? -4.432 2.027 -14.085 1.00 94.38 113 LEU A N 1
ATOM 842 C CA . LEU A 1 113 ? -4.734 3.381 -13.622 1.00 94.38 113 LEU A CA 1
ATOM 843 C C . LEU A 1 113 ? -6.196 3.524 -13.187 1.00 94.38 113 LEU A C 1
ATOM 845 O O . LEU A 1 113 ? -6.470 4.175 -12.181 1.00 94.38 113 LEU A O 1
ATOM 849 N N . SER A 1 114 ? -7.131 2.868 -13.882 1.00 95.44 114 SER A N 1
ATOM 850 C CA . SER A 1 114 ? -8.528 2.804 -13.445 1.00 95.44 114 SER A CA 1
ATOM 851 C C . SER A 1 114 ? -8.654 2.097 -12.097 1.00 95.44 114 SER A C 1
ATOM 853 O O . SER A 1 114 ? -9.381 2.574 -11.230 1.00 95.44 114 SER A O 1
ATOM 855 N N . SER A 1 115 ? -7.932 0.991 -11.892 1.00 93.81 115 SER A N 1
ATOM 856 C CA . SER A 1 115 ? -7.953 0.248 -10.625 1.00 93.81 115 SER A CA 1
ATOM 857 C C . SER A 1 115 ? -7.386 1.079 -9.474 1.00 93.81 115 SER A C 1
ATOM 859 O O . SER A 1 115 ? -7.994 1.130 -8.405 1.00 93.81 115 SER A O 1
ATOM 861 N N . ILE A 1 116 ? -6.274 1.783 -9.707 1.00 94.06 116 ILE A N 1
ATOM 862 C CA . ILE A 1 116 ? -5.679 2.716 -8.738 1.00 94.06 116 ILE A CA 1
ATOM 863 C C . ILE A 1 116 ? -6.663 3.846 -8.411 1.00 94.06 116 ILE A C 1
ATOM 865 O O . ILE A 1 116 ? -6.891 4.149 -7.239 1.00 94.06 116 ILE A O 1
ATOM 869 N N . GLY A 1 117 ? -7.303 4.439 -9.424 1.00 93.56 117 GLY A N 1
ATOM 870 C CA . GLY A 1 117 ? -8.300 5.494 -9.236 1.00 93.56 117 GLY A CA 1
ATOM 871 C C . GLY A 1 117 ? -9.505 5.028 -8.415 1.00 93.56 117 GLY A C 1
ATOM 872 O O . GLY A 1 117 ? -9.898 5.692 -7.454 1.00 93.56 117 GLY A O 1
ATOM 873 N N . THR A 1 118 ? -10.060 3.853 -8.732 1.00 91.62 118 THR A N 1
ATOM 874 C CA . THR A 1 118 ? -11.176 3.262 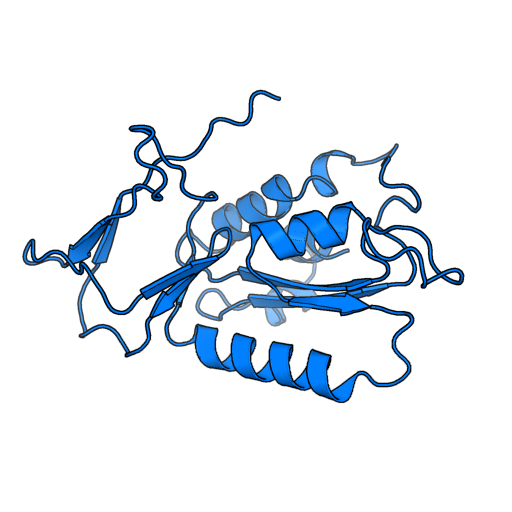-7.980 1.00 91.62 118 THR A CA 1
ATOM 875 C C . THR A 1 118 ? -10.778 2.926 -6.543 1.00 91.62 118 THR A C 1
ATOM 877 O O . THR A 1 118 ? -11.526 3.265 -5.623 1.00 91.62 118 THR A O 1
ATOM 880 N N . LYS A 1 119 ? -9.600 2.323 -6.316 1.00 90.56 119 LYS A N 1
ATOM 881 C CA . LYS A 1 119 ? -9.109 2.049 -4.956 1.00 90.56 119 LYS A CA 1
ATOM 882 C C . LYS A 1 119 ? -8.895 3.334 -4.165 1.00 90.56 119 LYS A C 1
ATOM 884 O O . LYS A 1 119 ? -9.360 3.415 -3.034 1.00 90.56 119 LYS A O 1
ATOM 889 N N . THR A 1 120 ? -8.281 4.350 -4.770 1.00 91.19 120 THR A N 1
ATOM 890 C CA . THR A 1 120 ? -8.056 5.663 -4.144 1.00 91.19 120 THR A CA 1
ATOM 891 C C . THR A 1 120 ? -9.373 6.291 -3.690 1.00 91.19 120 THR A C 1
ATOM 893 O O . THR A 1 120 ? -9.481 6.750 -2.554 1.00 91.19 120 THR A O 1
ATOM 896 N N . ALA A 1 121 ? -10.407 6.255 -4.537 1.00 90.44 121 ALA A N 1
ATOM 897 C CA . ALA A 1 121 ? -11.735 6.747 -4.178 1.00 90.44 121 ALA A CA 1
ATOM 898 C C . ALA A 1 121 ? -12.373 5.940 -3.032 1.00 90.44 121 ALA A C 1
ATOM 900 O O . ALA A 1 121 ? -13.043 6.514 -2.175 1.00 90.44 121 ALA A O 1
ATOM 901 N N . ALA A 1 122 ? -12.142 4.625 -2.972 1.00 88.25 122 ALA A N 1
ATOM 902 C CA . ALA A 1 122 ? -12.660 3.761 -1.910 1.00 88.25 122 ALA A CA 1
ATOM 903 C C . ALA A 1 122 ? -12.007 4.012 -0.533 1.00 88.25 122 ALA A C 1
ATOM 905 O O . ALA A 1 122 ? -12.605 3.679 0.496 1.00 88.25 122 ALA A O 1
ATOM 906 N N . LEU A 1 123 ? -10.839 4.669 -0.473 1.00 90.06 123 LEU A N 1
ATOM 907 C CA . LEU A 1 123 ? -10.145 4.967 0.791 1.00 90.06 123 LEU A CA 1
ATOM 908 C C . LEU A 1 123 ? -10.929 5.875 1.737 1.00 90.06 123 LEU A C 1
ATOM 910 O O . LEU A 1 123 ? -10.666 5.884 2.939 1.00 90.06 123 LEU A O 1
ATOM 914 N N . VAL A 1 124 ? -11.929 6.599 1.226 1.00 88.31 124 VAL A N 1
ATOM 915 C CA . VAL A 1 124 ? -12.849 7.390 2.059 1.00 88.31 124 VAL A CA 1
ATOM 916 C C . VAL A 1 124 ? -13.656 6.521 3.030 1.00 88.31 124 VAL A C 1
ATOM 918 O O . VAL A 1 124 ? -14.079 7.009 4.072 1.00 88.31 124 VAL A O 1
ATOM 921 N N . LYS A 1 125 ? -13.832 5.231 2.719 1.00 91.00 125 LYS A N 1
ATOM 922 C CA . LYS A 1 125 ? -14.492 4.226 3.563 1.00 91.00 125 LYS A CA 1
ATOM 923 C C . LYS A 1 125 ? -13.486 3.189 4.054 1.00 91.00 125 LYS A C 1
ATOM 925 O O . LYS A 1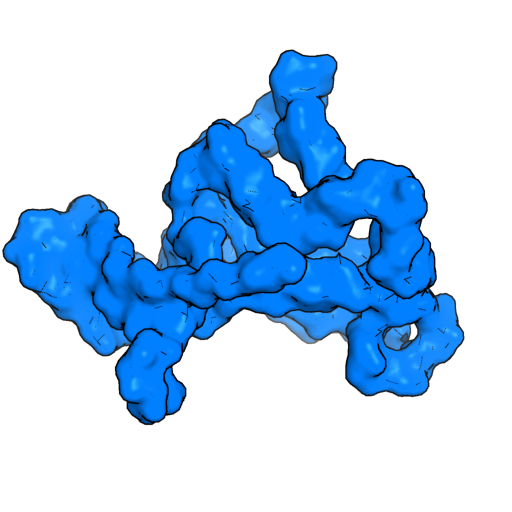 125 ? -13.759 1.995 4.001 1.00 91.00 125 LYS A O 1
ATOM 930 N N . SER A 1 126 ? -12.289 3.618 4.438 1.00 91.75 126 SER A N 1
ATOM 931 C CA . SER A 1 126 ? -11.236 2.701 4.876 1.00 91.75 126 SER A CA 1
ATOM 932 C C . SER A 1 126 ? -10.580 3.152 6.173 1.00 91.75 126 SER A C 1
ATOM 934 O O . SER A 1 126 ? -10.457 4.352 6.441 1.00 91.75 126 SER A O 1
ATOM 936 N N . ILE A 1 127 ? -10.109 2.172 6.938 1.00 91.38 127 ILE A N 1
ATOM 937 C CA . ILE A 1 127 ? -9.182 2.357 8.056 1.00 91.38 127 ILE A CA 1
ATOM 938 C C . ILE A 1 127 ? -7.887 1.599 7.772 1.00 91.38 127 ILE A C 1
ATOM 940 O O . ILE A 1 127 ? -7.853 0.684 6.946 1.00 91.38 127 ILE A O 1
ATOM 944 N N . ASN A 1 128 ? -6.819 2.005 8.447 1.00 90.94 128 ASN A N 1
ATOM 945 C CA . ASN A 1 128 ? -5.535 1.324 8.397 1.00 90.94 128 ASN A CA 1
ATOM 946 C C . ASN A 1 128 ? -5.289 0.603 9.719 1.00 90.94 128 ASN A C 1
ATOM 948 O O . ASN A 1 128 ? -5.752 1.040 10.772 1.00 90.94 128 ASN A O 1
ATOM 952 N N . LEU A 1 129 ? -4.572 -0.502 9.632 1.00 91.19 129 LEU A N 1
ATOM 953 C CA . LEU A 1 129 ? -4.096 -1.310 10.736 1.00 91.19 129 LEU A CA 1
ATOM 954 C C . LEU A 1 129 ? -2.585 -1.118 10.849 1.00 91.19 129 LEU A C 1
ATOM 956 O O . LEU A 1 129 ? -1.903 -0.846 9.864 1.00 91.19 129 LEU A O 1
ATOM 960 N N . ASN A 1 130 ? -2.042 -1.322 12.041 1.00 86.88 130 ASN A N 1
ATOM 961 C CA . ASN A 1 130 ? -0.610 -1.158 12.296 1.00 86.88 130 ASN A CA 1
ATOM 962 C C . ASN A 1 130 ? 0.222 -2.275 11.642 1.00 86.88 130 ASN A C 1
ATOM 964 O O . ASN A 1 130 ? 1.419 -2.133 11.404 1.00 86.88 130 ASN A O 1
ATOM 968 N N . CYS A 1 131 ? -0.415 -3.406 11.355 1.00 87.75 131 CYS A N 1
ATOM 969 C CA . CYS A 1 131 ? 0.190 -4.590 10.770 1.00 87.75 131 CYS A CA 1
ATOM 970 C C . CYS A 1 131 ? -0.860 -5.357 9.960 1.00 87.75 131 CYS A C 1
ATOM 972 O O . CYS A 1 131 ? -2.061 -5.089 10.062 1.00 87.75 131 CYS A O 1
ATOM 974 N N . GLN A 1 132 ? -0.406 -6.323 9.165 1.00 90.06 132 GLN A N 1
ATOM 975 C CA . GLN A 1 132 ? -1.314 -7.268 8.536 1.00 90.06 132 GLN A CA 1
ATOM 976 C C . GLN A 1 132 ? -1.895 -8.201 9.615 1.00 90.06 132 GLN A C 1
ATOM 978 O O . GLN A 1 132 ? -1.121 -8.851 10.324 1.00 90.06 132 GLN A O 1
ATOM 983 N N . PRO A 1 133 ? -3.229 -8.271 9.755 1.00 91.75 133 PRO A N 1
ATOM 984 C CA . PRO A 1 133 ? -3.863 -9.135 10.734 1.00 91.75 133 PRO A CA 1
ATOM 985 C C . PRO A 1 133 ? -3.719 -10.606 10.327 1.00 91.75 133 PRO A C 1
ATOM 987 O O . PRO A 1 133 ? -3.696 -10.930 9.135 1.00 91.75 133 PRO A O 1
ATOM 990 N N . VAL A 1 134 ? -3.605 -11.490 11.317 1.00 91.81 134 VAL A N 1
ATOM 991 C CA . VAL A 1 134 ? -3.341 -12.922 11.108 1.00 91.81 134 VAL A CA 1
ATOM 992 C C . VAL A 1 134 ? -4.444 -13.806 11.674 1.00 91.81 134 VAL A C 1
ATOM 994 O O . VAL A 1 134 ? -5.234 -13.374 12.507 1.00 91.81 134 VAL A O 1
ATOM 997 N N . ASP A 1 135 ? -4.479 -15.038 11.184 1.00 90.94 135 ASP A N 1
ATOM 998 C CA . ASP A 1 135 ? -5.243 -16.149 11.744 1.00 90.94 135 ASP A CA 1
ATOM 999 C C . ASP A 1 135 ? -4.460 -16.727 12.938 1.00 90.94 135 ASP A C 1
ATOM 1001 O O . ASP A 1 135 ? -3.387 -17.314 12.760 1.00 90.94 135 ASP A O 1
ATOM 1005 N N . ILE A 1 136 ? -4.922 -16.457 14.158 1.00 88.38 136 ILE A N 1
ATOM 1006 C CA . ILE A 1 136 ? -4.278 -16.868 15.412 1.00 88.38 136 ILE A CA 1
ATOM 1007 C C . ILE A 1 136 ? -4.753 -18.266 15.817 1.00 88.38 136 ILE A C 1
ATOM 1009 O O . ILE A 1 136 ? -3.982 -19.011 16.429 1.00 88.38 136 ILE A O 1
ATOM 1013 N N . ASP A 1 137 ? -6.000 -18.624 15.505 1.00 88.00 137 ASP A N 1
ATOM 1014 C CA . ASP A 1 137 ? -6.611 -19.891 15.920 1.00 88.00 137 ASP A CA 1
ATOM 1015 C C . ASP A 1 137 ? -6.477 -21.028 14.887 1.00 88.00 137 ASP A C 1
ATOM 1017 O O . ASP A 1 137 ? -6.667 -22.201 15.226 1.00 88.00 137 ASP A O 1
ATOM 1021 N N . GLY A 1 138 ? -6.034 -20.708 13.671 1.00 86.62 138 GLY A N 1
ATOM 1022 C CA . GLY A 1 138 ? -5.755 -21.646 12.591 1.00 86.62 138 GLY A CA 1
ATOM 1023 C C . GLY A 1 138 ? -7.003 -22.108 11.837 1.00 86.62 138 GLY A C 1
ATOM 1024 O O . GLY A 1 138 ? -6.958 -23.174 11.210 1.00 86.62 138 GLY A O 1
ATOM 1025 N N . ASP A 1 139 ? -8.119 -21.372 11.908 1.00 88.69 139 ASP A N 1
ATOM 1026 C CA . ASP A 1 139 ? -9.383 -21.731 11.251 1.00 88.69 139 ASP A CA 1
ATOM 1027 C C . ASP A 1 139 ? -9.437 -21.390 9.745 1.00 88.69 139 ASP A C 1
ATOM 1029 O O . ASP A 1 139 ? -10.415 -21.708 9.051 1.00 88.69 139 ASP A O 1
ATOM 1033 N N . GLY A 1 140 ? -8.375 -20.779 9.220 1.00 86.06 140 GLY A N 1
ATOM 1034 C CA . GLY A 1 140 ? -8.241 -20.323 7.843 1.00 86.06 140 GLY A CA 1
ATOM 1035 C C . GLY A 1 140 ? -8.824 -18.931 7.588 1.00 86.06 140 GLY A C 1
ATOM 1036 O O . GLY A 1 140 ? -8.898 -18.521 6.423 1.00 86.06 140 GLY A O 1
ATOM 1037 N N . LYS A 1 141 ? -9.254 -18.200 8.623 1.00 86.31 141 LYS A N 1
ATOM 1038 C CA . LYS A 1 141 ? -9.762 -16.828 8.542 1.00 86.31 141 LYS A CA 1
AT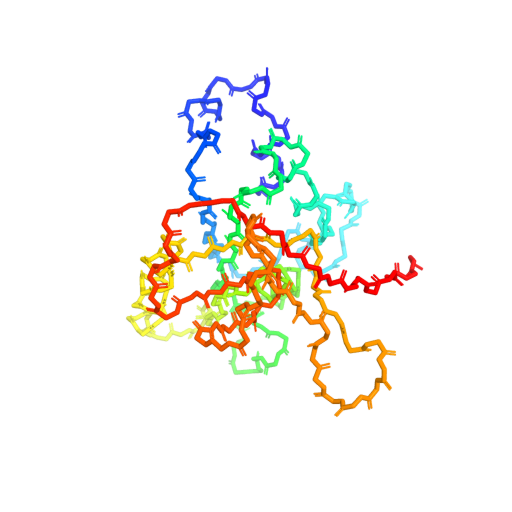OM 1039 C C . LYS A 1 141 ? -8.926 -15.898 9.408 1.00 86.31 141 LYS A C 1
ATOM 1041 O O . LYS A 1 141 ? -8.386 -16.252 10.438 1.00 86.31 141 LYS A O 1
ATOM 1046 N N . VAL A 1 142 ? -8.829 -14.652 8.964 1.00 88.50 142 VAL A N 1
ATOM 1047 C CA . VAL A 1 142 ? -8.149 -13.607 9.728 1.00 88.50 142 VAL A CA 1
ATOM 1048 C C . VAL A 1 142 ? -8.959 -13.255 10.976 1.00 88.50 142 VAL A C 1
ATOM 1050 O O . VAL A 1 142 ? -10.144 -12.927 10.861 1.00 88.50 142 VAL A O 1
ATOM 1053 N N . ASP A 1 143 ? -8.288 -13.198 12.127 1.00 89.75 143 ASP A N 1
ATOM 1054 C CA . ASP A 1 143 ? -8.872 -12.724 13.378 1.00 89.75 143 ASP A CA 1
ATOM 1055 C C . ASP A 1 143 ? -8.946 -11.200 13.397 1.00 89.75 143 ASP A C 1
ATOM 1057 O O . ASP A 1 143 ? -7.989 -10.487 13.720 1.00 89.75 143 ASP A O 1
ATOM 1061 N N . PHE A 1 144 ? -10.118 -10.690 13.033 1.00 92.56 144 PHE A N 1
ATOM 1062 C CA . PHE A 1 144 ? -10.426 -9.271 13.067 1.00 92.56 144 PHE A CA 1
ATOM 1063 C C . PHE A 1 144 ? -11.835 -9.041 13.606 1.00 92.56 144 PHE A C 1
ATOM 1065 O O . PHE A 1 144 ? -12.815 -9.575 13.085 1.00 92.56 144 PHE A O 1
ATOM 1072 N N . ALA A 1 145 ? -11.942 -8.175 14.609 1.00 92.38 145 ALA A N 1
ATOM 1073 C CA . ALA A 1 145 ? -13.209 -7.694 15.132 1.00 92.38 145 ALA A CA 1
ATOM 1074 C C . ALA A 1 145 ? -13.234 -6.166 15.145 1.00 92.38 145 ALA A C 1
ATOM 1076 O O . ALA A 1 145 ? -12.245 -5.509 15.467 1.00 92.38 145 ALA A O 1
ATOM 1077 N N . LEU A 1 146 ? -14.391 -5.598 14.820 1.00 93.88 146 LEU A N 1
ATOM 1078 C CA . LEU A 1 146 ? -14.634 -4.166 14.897 1.00 93.88 146 LEU A CA 1
ATOM 1079 C C . LEU A 1 146 ? -15.847 -3.928 15.786 1.00 93.88 146 LEU A C 1
ATOM 1081 O O . LEU A 1 146 ? -16.922 -4.461 15.519 1.00 93.88 146 LEU A O 1
ATOM 1085 N N . THR A 1 147 ? -15.680 -3.111 16.817 1.00 94.44 147 THR A N 1
ATOM 1086 C CA . THR A 1 147 ? -16.740 -2.822 17.789 1.00 94.44 147 THR A CA 1
ATOM 1087 C C . THR A 1 147 ? -16.929 -1.318 17.896 1.00 94.44 147 THR A C 1
ATOM 1089 O O . THR A 1 147 ? -15.940 -0.583 17.934 1.00 94.44 147 THR A O 1
ATOM 1092 N N . ASN A 1 148 ? -18.175 -0.846 17.925 1.00 92.81 148 ASN A N 1
ATOM 1093 C CA . ASN A 1 148 ? -18.455 0.567 18.179 1.00 92.81 148 ASN A CA 1
ATOM 1094 C C . ASN A 1 148 ? -18.398 0.906 19.681 1.00 92.81 148 ASN A C 1
ATOM 1096 O O . ASN A 1 148 ? -18.276 0.036 20.544 1.00 92.81 148 ASN A O 1
ATOM 1100 N N . ASP A 1 149 ? -18.510 2.188 20.001 1.00 91.75 149 ASP A N 1
ATOM 1101 C CA . ASP A 1 149 ? -18.564 2.721 21.367 1.00 91.75 149 ASP A CA 1
ATOM 1102 C C . ASP A 1 149 ? -19.738 2.196 22.216 1.00 91.75 149 ASP A C 1
ATOM 1104 O O . ASP A 1 149 ? -19.693 2.269 23.444 1.00 91.75 149 ASP A O 1
ATOM 1108 N N . ARG A 1 150 ? -20.766 1.618 21.584 1.00 90.31 150 ARG A N 1
ATOM 1109 C CA . ARG A 1 150 ? -21.912 0.971 22.245 1.00 90.31 150 ARG A CA 1
ATOM 1110 C C . ARG A 1 150 ? -21.701 -0.518 22.518 1.00 90.31 150 ARG A C 1
ATOM 1112 O O . ARG A 1 150 ? -22.573 -1.148 23.113 1.00 90.31 150 ARG A O 1
ATOM 1119 N N . GLY A 1 151 ? -20.568 -1.084 22.104 1.00 89.50 151 GLY A N 1
ATOM 1120 C CA . GLY A 1 151 ? -20.279 -2.512 22.240 1.00 89.50 151 GLY A CA 1
ATOM 1121 C C . GLY A 1 151 ? -20.896 -3.386 21.144 1.00 89.50 151 GLY A C 1
ATOM 1122 O O . GLY A 1 151 ? -20.869 -4.609 21.261 1.00 89.50 151 GLY A O 1
ATOM 1123 N N . GLU A 1 152 ? -21.448 -2.797 20.081 1.00 91.44 152 GLU A N 1
ATOM 1124 C CA . GLU A 1 152 ? -22.010 -3.540 18.953 1.00 91.44 152 GLU A CA 1
ATOM 1125 C C . GLU A 1 152 ? -20.890 -3.966 17.996 1.00 91.44 152 GLU A C 1
ATOM 1127 O O . GLU A 1 152 ? -20.100 -3.141 17.526 1.00 91.44 152 GLU A O 1
ATOM 1132 N N . SER A 1 153 ? -20.827 -5.264 17.696 1.00 91.06 153 SER A N 1
ATOM 1133 C CA . SER A 1 153 ? -19.854 -5.821 16.756 1.00 91.06 153 SER A CA 1
ATOM 1134 C C . SER A 1 153 ? -20.311 -5.654 15.307 1.00 91.06 153 SER A C 1
ATOM 1136 O O . SER A 1 153 ? -21.399 -6.085 14.922 1.00 91.06 153 SER A O 1
ATOM 1138 N N . ILE A 1 154 ? -19.435 -5.094 14.478 1.00 90.06 154 ILE A N 1
ATOM 1139 C CA . ILE A 1 154 ? -19.586 -5.026 13.027 1.00 90.06 154 ILE A CA 1
ATOM 1140 C C . ILE A 1 154 ? -18.985 -6.305 12.440 1.00 90.06 154 ILE A C 1
ATOM 1142 O O . ILE A 1 154 ? -17.769 -6.444 12.344 1.00 90.06 154 ILE A O 1
ATOM 1146 N N . SER A 1 155 ? -19.840 -7.258 12.074 1.00 84.25 155 SER A N 1
ATOM 1147 C CA . SER A 1 155 ? -19.424 -8.600 11.632 1.00 84.25 155 SER A CA 1
ATOM 1148 C C . SER A 1 155 ? -19.408 -8.799 10.113 1.00 84.25 155 SER A C 1
ATOM 1150 O O . SER A 1 155 ? -19.035 -9.867 9.636 1.00 84.25 155 SER A O 1
ATOM 1152 N N . SER A 1 156 ? -19.838 -7.807 9.329 1.00 87.62 156 SER A N 1
ATOM 1153 C CA . SER A 1 156 ? -19.911 -7.918 7.868 1.00 87.62 156 SER A CA 1
ATOM 1154 C C . SER A 1 156 ? -19.783 -6.561 7.176 1.00 87.62 156 SER A C 1
ATOM 1156 O O . SER A 1 156 ? -19.757 -5.515 7.824 1.00 87.62 156 SER A O 1
ATOM 1158 N N . GLY A 1 157 ? -19.696 -6.577 5.842 1.00 88.62 157 GLY A N 1
ATOM 1159 C CA . GLY A 1 157 ? -19.637 -5.356 5.036 1.00 88.62 157 GLY A CA 1
ATOM 1160 C C . GLY A 1 157 ? -18.252 -4.714 4.970 1.00 88.62 157 GLY A C 1
ATOM 1161 O O . GLY A 1 157 ? -18.150 -3.555 4.569 1.00 88.62 157 GLY A O 1
ATOM 1162 N N . PHE A 1 158 ? -17.199 -5.452 5.326 1.00 92.56 158 PHE A N 1
ATOM 1163 C CA . PHE A 1 158 ? -15.813 -5.039 5.141 1.00 92.56 158 PHE A CA 1
ATOM 1164 C C . PHE A 1 158 ? -14.966 -6.138 4.494 1.00 92.56 158 PHE A C 1
ATOM 1166 O O . PHE A 1 158 ? -15.314 -7.318 4.526 1.00 92.56 158 PHE A O 1
ATOM 1173 N N . SER A 1 159 ? -13.844 -5.732 3.911 1.00 91.94 159 SER A N 1
ATOM 1174 C CA . SER A 1 159 ? -12.796 -6.606 3.384 1.00 91.94 159 SER A CA 1
ATOM 1175 C C . SER A 1 159 ? -11.436 -6.135 3.882 1.00 91.94 159 SER A C 1
ATOM 1177 O O . SER A 1 159 ? -11.214 -4.928 3.987 1.00 91.94 159 SER A O 1
ATOM 1179 N N . ILE A 1 160 ? -10.519 -7.067 4.131 1.00 91.31 160 ILE A N 1
ATOM 1180 C CA . ILE A 1 160 ? -9.154 -6.772 4.576 1.00 91.31 160 ILE A CA 1
ATOM 1181 C C . ILE A 1 160 ? -8.178 -7.098 3.446 1.00 91.31 160 ILE A C 1
ATOM 1183 O O . ILE A 1 160 ? -8.247 -8.173 2.854 1.00 91.31 160 ILE A O 1
ATOM 1187 N N . SER A 1 161 ? -7.267 -6.174 3.153 1.00 91.25 161 SER A N 1
ATOM 1188 C CA . SER A 1 161 ? -6.172 -6.364 2.202 1.00 91.25 161 SER A CA 1
ATOM 1189 C C . SER A 1 161 ? -4.906 -5.729 2.768 1.00 91.25 161 SER A C 1
ATOM 1191 O O . SER A 1 161 ? -4.824 -4.505 2.878 1.00 91.25 161 SER A O 1
ATOM 1193 N N . GLY A 1 162 ? -3.917 -6.554 3.124 1.00 90.25 162 GLY A N 1
ATOM 1194 C CA . GLY A 1 162 ? -2.720 -6.084 3.821 1.00 90.25 162 GLY A CA 1
ATOM 1195 C C . GLY A 1 162 ? -3.090 -5.422 5.152 1.00 90.25 162 GLY A C 1
ATOM 1196 O O . GLY A 1 162 ? -3.808 -6.006 5.961 1.00 90.25 162 GLY A O 1
ATOM 1197 N N . THR A 1 163 ? -2.646 -4.185 5.355 1.00 91.81 163 THR A N 1
ATOM 1198 C CA . THR A 1 163 ? -2.979 -3.345 6.511 1.00 91.81 163 THR A CA 1
ATOM 1199 C C . THR A 1 163 ? -4.268 -2.540 6.336 1.00 91.81 163 THR A C 1
ATOM 1201 O O . THR A 1 163 ? -4.626 -1.770 7.221 1.00 91.81 163 THR A O 1
ATOM 1204 N N . THR A 1 164 ? -4.986 -2.662 5.219 1.00 91.75 164 THR A N 1
ATOM 1205 C CA . THR A 1 164 ? -6.162 -1.823 4.946 1.00 91.75 164 THR A CA 1
ATOM 1206 C C . THR A 1 164 ? -7.459 -2.600 5.118 1.00 91.75 164 THR A C 1
ATOM 1208 O O . THR A 1 164 ? -7.640 -3.667 4.529 1.00 91.75 164 THR A O 1
ATOM 1211 N N . VAL A 1 165 ? -8.398 -2.025 5.873 1.00 93.00 165 VAL A N 1
ATOM 1212 C CA . VAL A 1 165 ? -9.781 -2.507 5.975 1.00 93.00 165 VAL A CA 1
ATOM 1213 C C . VAL A 1 165 ? -10.685 -1.547 5.216 1.00 93.00 165 VAL A C 1
ATOM 1215 O O . VAL A 1 165 ? -10.734 -0.358 5.534 1.00 93.00 165 VAL A O 1
ATOM 1218 N N . SER A 1 166 ? -11.404 -2.058 4.221 1.00 92.50 166 SER A N 1
ATOM 1219 C CA . SER A 1 166 ? -12.331 -1.284 3.391 1.00 92.50 166 SER A CA 1
ATOM 1220 C C . SER A 1 166 ? -13.772 -1.675 3.683 1.00 92.50 166 SER A C 1
ATOM 1222 O O . SER A 1 166 ? -14.093 -2.860 3.711 1.00 92.50 166 SER A O 1
ATOM 1224 N N . PHE A 1 167 ? -14.647 -0.685 3.845 1.00 92.75 167 PHE A N 1
ATOM 1225 C CA . PHE A 1 167 ? -16.070 -0.864 4.123 1.00 92.75 167 PHE A CA 1
ATOM 1226 C C . PHE A 1 167 ? -16.914 -0.644 2.860 1.00 92.75 167 PHE A C 1
ATOM 1228 O O . PHE A 1 167 ? -16.714 0.317 2.112 1.00 92.75 167 PHE A O 1
ATOM 1235 N N . ALA A 1 168 ? -17.903 -1.509 2.632 1.00 90.50 168 ALA A N 1
ATOM 1236 C CA . ALA A 1 168 ? -18.830 -1.396 1.503 1.00 90.50 168 ALA A CA 1
ATOM 1237 C C . ALA A 1 168 ? -19.695 -0.119 1.603 1.00 90.50 168 ALA A C 1
ATOM 1239 O O . ALA A 1 168 ? -19.903 0.619 0.629 1.00 90.50 168 ALA A O 1
ATOM 1240 N N . SER A 1 169 ? -20.147 0.196 2.814 1.00 88.88 169 SER A N 1
ATOM 1241 C CA . SER A 1 169 ? -20.865 1.421 3.166 1.00 88.88 169 SER A CA 1
ATOM 1242 C C . SER A 1 169 ? -20.063 2.242 4.167 1.00 88.88 169 SER A C 1
ATOM 1244 O O . SER A 1 169 ? -19.218 1.710 4.880 1.00 88.88 169 SER A O 1
ATOM 1246 N N . SER A 1 170 ? -20.326 3.548 4.231 1.00 86.12 170 SER A N 1
ATOM 1247 C CA . SER A 1 170 ? -19.782 4.361 5.318 1.00 86.12 170 SER A CA 1
ATOM 1248 C C . SER A 1 170 ? -20.273 3.806 6.653 1.00 86.12 170 SER A C 1
ATOM 1250 O O . SER A 1 170 ? -21.446 3.442 6.774 1.00 86.12 170 SER A O 1
ATOM 1252 N N . LEU A 1 171 ? -19.377 3.733 7.634 1.00 87.38 171 LEU A N 1
ATOM 1253 C CA . LEU A 1 171 ? -19.769 3.415 8.998 1.00 87.38 171 LEU A CA 1
ATOM 1254 C C . LEU A 1 171 ? -20.657 4.547 9.547 1.00 87.38 171 LEU A C 1
ATOM 1256 O O . LEU A 1 171 ? -20.434 5.709 9.187 1.00 87.38 171 LEU A O 1
ATOM 1260 N N . PRO A 1 172 ? -21.657 4.236 10.391 1.00 87.38 172 PRO A N 1
ATOM 1261 C CA . PRO A 1 172 ? -22.360 5.253 11.163 1.00 87.38 172 PRO A CA 1
ATOM 1262 C C . PRO A 1 172 ? -21.382 6.149 11.927 1.00 87.38 172 PRO A C 1
ATOM 1264 O O . PRO A 1 172 ? -20.285 5.719 12.290 1.00 87.38 172 PRO A O 1
ATOM 1267 N N . GLU A 1 173 ? -21.784 7.386 12.195 1.00 85.38 173 GLU A N 1
ATOM 1268 C CA . GLU A 1 173 ? -20.997 8.277 13.045 1.00 85.38 173 GLU A CA 1
ATOM 1269 C C . GLU A 1 173 ? -20.801 7.657 14.437 1.00 85.38 173 GLU A C 1
ATOM 1271 O O . GLU A 1 173 ? -21.744 7.127 15.027 1.00 85.38 173 GLU A O 1
ATOM 1276 N N . GLY A 1 174 ? -19.568 7.705 14.937 1.00 87.25 174 GLY A N 1
ATOM 1277 C CA . GLY A 1 174 ? -19.190 7.134 16.224 1.00 87.25 174 GLY A CA 1
ATOM 1278 C C . GLY A 1 174 ? -17.719 6.736 16.268 1.00 87.25 174 GLY A C 1
ATOM 1279 O O . GLY A 1 174 ? -16.992 6.853 15.277 1.00 87.25 174 GLY A O 1
ATOM 1280 N N . SER A 1 175 ? -17.295 6.252 17.431 1.00 89.12 175 SER A N 1
ATOM 1281 C CA . SER A 1 175 ? -15.951 5.711 17.636 1.00 89.12 175 SER A CA 1
ATOM 1282 C C . SER A 1 175 ? -15.955 4.199 17.458 1.00 89.12 175 SER A C 1
ATOM 1284 O O . SER A 1 175 ? -16.891 3.517 17.875 1.00 89.12 175 SER A O 1
ATOM 1286 N N . TYR A 1 176 ? -14.883 3.674 16.869 1.00 91.06 176 TYR A N 1
ATOM 1287 C CA . TYR A 1 176 ? -14.724 2.250 16.601 1.00 91.06 176 TYR A CA 1
ATOM 1288 C C . TYR A 1 176 ? -13.378 1.759 17.112 1.00 91.06 176 TYR A C 1
ATOM 1290 O O . TYR A 1 176 ? -12.372 2.456 17.015 1.00 91.06 176 TYR A O 1
ATOM 1298 N N . THR A 1 177 ? -13.361 0.538 17.632 1.00 92.06 177 THR A N 1
ATOM 1299 C CA . THR A 1 177 ? -12.146 -0.150 18.063 1.00 92.06 177 THR A CA 1
ATOM 1300 C C . THR A 1 177 ? -11.963 -1.400 17.221 1.00 92.06 177 THR A C 1
ATOM 1302 O O . THR A 1 177 ? -12.829 -2.276 17.214 1.00 92.06 177 THR A O 1
ATOM 1305 N N . ALA A 1 178 ? -10.838 -1.470 16.511 1.00 92.06 178 ALA A N 1
ATOM 1306 C CA . ALA A 1 178 ? -10.405 -2.661 15.797 1.00 92.06 178 ALA A CA 1
ATOM 1307 C C . ALA A 1 178 ? -9.569 -3.545 16.734 1.00 92.06 178 ALA A C 1
ATOM 1309 O O . ALA A 1 178 ? -8.622 -3.068 17.359 1.00 92.06 178 ALA A O 1
ATOM 1310 N N . GLN A 1 179 ? -9.908 -4.826 16.816 1.00 91.94 179 GLN A N 1
ATOM 1311 C CA . GLN A 1 179 ? -9.183 -5.850 17.560 1.00 91.94 179 GLN A CA 1
ATOM 1312 C C . GLN A 1 179 ? -8.652 -6.880 16.566 1.00 91.94 179 GLN A C 1
ATOM 1314 O O . GLN A 1 179 ? -9.421 -7.438 15.787 1.00 91.94 179 GLN A O 1
ATOM 1319 N N . TYR A 1 180 ? -7.338 -7.083 16.564 1.00 92.81 180 TYR A N 1
ATOM 1320 C CA . TYR A 1 180 ? -6.642 -8.000 15.665 1.00 92.81 180 TYR A CA 1
ATOM 1321 C C . TYR A 1 180 ? -5.267 -8.350 16.237 1.00 92.81 180 TYR A C 1
ATOM 1323 O O . TYR A 1 180 ? -4.696 -7.578 17.013 1.00 92.81 180 TYR A O 1
ATOM 1331 N N . GLY A 1 181 ? -4.733 -9.509 15.855 1.00 89.69 181 GLY A N 1
ATOM 1332 C CA . GLY A 1 181 ? -3.350 -9.884 16.147 1.00 89.69 181 GLY A CA 1
ATOM 1333 C C . GLY A 1 181 ? -2.417 -9.579 14.983 1.00 89.69 181 GLY A C 1
ATOM 1334 O O . GLY A 1 181 ? -2.804 -9.687 13.824 1.00 89.69 181 GLY A O 1
ATOM 1335 N N . CYS A 1 182 ? -1.170 -9.243 15.300 1.00 86.50 182 CYS A N 1
ATOM 1336 C CA . CYS A 1 182 ? -0.072 -9.188 14.338 1.00 86.50 182 CYS A CA 1
ATOM 1337 C C . CYS A 1 182 ? 0.746 -10.474 14.435 1.00 86.50 182 CYS A C 1
ATOM 1339 O O . CYS A 1 182 ? 1.001 -10.940 15.549 1.00 86.50 182 CYS A O 1
ATOM 1341 N N . SER A 1 183 ? 1.272 -10.992 13.320 1.00 72.25 183 SER A N 1
ATOM 1342 C CA . SER A 1 183 ? 2.455 -11.843 13.452 1.00 72.25 183 SER A CA 1
ATOM 1343 C C . SER A 1 183 ? 3.619 -10.964 13.902 1.00 72.25 183 SER A C 1
ATOM 1345 O O . SER A 1 183 ? 3.927 -9.936 13.295 1.00 72.25 183 SER A O 1
ATOM 1347 N N . LEU A 1 184 ? 4.290 -11.361 14.982 1.00 56.09 184 LEU A N 1
ATOM 1348 C CA . LEU A 1 184 ? 5.662 -10.925 15.189 1.00 56.09 184 LEU A CA 1
ATOM 1349 C C . LEU A 1 184 ? 6.467 -11.622 14.094 1.00 56.09 184 LEU A C 1
ATOM 1351 O O . LEU A 1 184 ? 6.833 -12.788 14.239 1.00 56.09 184 LEU A O 1
ATOM 1355 N N . LEU A 1 185 ? 6.678 -10.946 12.962 1.00 46.22 185 LEU A N 1
ATOM 1356 C CA . LEU A 1 185 ? 7.740 -11.340 12.047 1.00 46.22 185 LEU A CA 1
ATOM 1357 C C . LEU A 1 185 ? 9.027 -11.286 12.872 1.00 46.22 185 LEU A C 1
ATOM 1359 O O . LEU A 1 185 ? 9.517 -10.205 13.199 1.00 46.22 185 LEU A O 1
ATOM 1363 N N . ASN A 1 186 ? 9.506 -12.454 13.303 1.00 30.75 186 ASN A N 1
ATOM 1364 C CA . ASN A 1 186 ? 10.831 -12.566 13.891 1.00 30.75 186 ASN A CA 1
ATOM 1365 C C . ASN A 1 186 ? 11.829 -12.010 12.855 1.00 30.75 186 ASN A C 1
ATOM 1367 O O . ASN A 1 186 ? 11.689 -12.358 11.677 1.00 30.75 186 ASN A O 1
ATOM 1371 N N . PRO A 1 187 ? 12.755 -11.129 13.272 1.00 38.81 187 PRO A N 1
ATOM 1372 C CA . PRO A 1 187 ? 13.712 -10.479 12.379 1.00 38.81 187 PRO A CA 1
ATOM 1373 C C . PRO A 1 187 ? 14.597 -11.472 11.618 1.00 38.81 187 PRO A C 1
ATOM 1375 O O . PRO A 1 187 ? 14.852 -12.581 12.147 1.00 38.81 187 PRO A O 1
#

pLDDT: mean 90.11, std 8.54, range [30.75, 97.69]

Radius of gyration: 17.43 Å; chains: 1; bounding box: 46×45×46 Å

Foldseek 3Di:
DLLVLLVCCVPDVVSVVVDDLPDAEEAEAEALAAPCNALDDPPPNCSLALLSSLVSNCVRRNQQHQYAYAYAYCDPPNPVDPRGGHHPSSVVNRQQNVYHYHHSPDPDCVVVVVRRVVVSVQCVQKGFASWFFDDPPPPPDGDKWKAFPVRDIDPDQWDDGNRMITGNDHDPDGDMDMDGDHPPPDD